Protein AF-A0A973GZI9-F1 (afdb_monomer_lite)

pLDDT: mean 88.47, std 8.07, range [42.28, 97.81]

Foldseek 3Di:
DDDDPQDPQNVDAWWWFAQFDQPPDDGDTDTHTPPDDDDDDDDPPPCSCCPVVVAQQLVLVQVVLVVDDPVVNVVDDDRDHGPTDDTDPHDRDDDDDDPPDPPALLDDPCVVVVVLVVVLCVCCVPNVVRPHHSQLSDLQHAKDKDKDWDWDDPDDPPTDTDIDMDIDHGNHDPQCSSSVDHDDDDCCCQFDQQFFVVRVRGNDPPDDLVDPVVQCVCQVPQDHRRDRNVPDDPRSVCQQAPDDFDWDAGPNDIDTDGHD

Radius of gyration: 33.61 Å; chains: 1; bounding box: 82×53×95 Å

Structure (mmCIF, N/CA/C/O backbone):
data_AF-A0A973GZI9-F1
#
_entry.id   AF-A0A973GZI9-F1
#
loop_
_atom_site.group_PDB
_atom_site.id
_atom_site.type_symbol
_atom_site.label_atom_id
_atom_site.label_alt_id
_atom_site.label_comp_id
_atom_site.label_asym_id
_atom_site.label_entity_id
_atom_site.label_seq_id
_atom_site.pdbx_PDB_ins_code
_atom_site.Cartn_x
_atom_site.Cartn_y
_atom_site.Cartn_z
_atom_site.occupancy
_atom_site.B_iso_or_equiv
_atom_site.auth_seq_id
_atom_site.auth_comp_id
_atom_site.auth_asym_id
_atom_site.auth_atom_id
_atom_site.pdbx_PDB_model_num
ATOM 1 N N . MET A 1 1 ? 27.490 -24.017 -46.289 1.00 42.28 1 MET A N 1
ATOM 2 C CA . MET A 1 1 ? 26.414 -23.026 -46.085 1.00 42.28 1 MET A CA 1
ATOM 3 C C . MET A 1 1 ? 25.405 -23.630 -45.125 1.00 42.28 1 MET A C 1
ATOM 5 O O . MET A 1 1 ? 24.540 -24.386 -45.540 1.00 42.28 1 MET A O 1
ATOM 9 N N . THR A 1 2 ? 25.600 -23.417 -43.828 1.00 43.44 2 THR A N 1
ATOM 10 C CA . THR A 1 2 ? 24.715 -23.919 -42.774 1.00 43.44 2 THR A CA 1
ATOM 11 C C . THR A 1 2 ? 23.456 -23.059 -42.741 1.00 43.44 2 THR A C 1
ATOM 13 O O . THR A 1 2 ? 23.508 -21.886 -42.385 1.00 43.44 2 THR A O 1
ATOM 16 N N . SER A 1 3 ? 22.330 -23.638 -43.158 1.00 51.31 3 SER A N 1
ATOM 17 C CA . SER A 1 3 ? 21.006 -23.075 -42.906 1.00 51.31 3 SER A CA 1
ATOM 18 C C . SER A 1 3 ? 20.795 -23.076 -41.392 1.00 51.31 3 SER A C 1
ATOM 20 O O . SER A 1 3 ? 20.679 -24.135 -40.774 1.00 51.31 3 SER A O 1
ATOM 22 N N . PHE A 1 4 ? 20.848 -21.898 -40.771 1.00 62.22 4 PHE A N 1
ATOM 23 C CA . PHE A 1 4 ? 20.406 -21.747 -39.394 1.00 62.22 4 PHE A CA 1
ATOM 24 C C . PHE A 1 4 ? 18.899 -21.987 -39.383 1.00 62.22 4 PHE A C 1
ATOM 26 O O . PHE A 1 4 ? 18.157 -21.268 -40.049 1.00 62.22 4 PHE A O 1
ATOM 33 N N . ASN A 1 5 ? 18.464 -23.013 -38.651 1.00 69.12 5 ASN A N 1
ATOM 34 C CA . ASN A 1 5 ? 17.054 -23.260 -38.377 1.00 69.12 5 ASN A CA 1
ATOM 35 C C . ASN A 1 5 ? 16.455 -21.972 -37.796 1.00 69.12 5 ASN A C 1
ATOM 37 O O . ASN A 1 5 ? 16.795 -21.579 -36.678 1.00 69.12 5 ASN A O 1
ATOM 41 N N . GLN A 1 6 ? 15.619 -21.292 -38.580 1.00 79.94 6 GLN A N 1
ATOM 42 C CA . GLN A 1 6 ? 14.936 -20.081 -38.148 1.00 79.94 6 GLN A CA 1
ATOM 43 C C . GLN A 1 6 ? 14.067 -20.449 -36.945 1.00 79.94 6 GLN A C 1
ATOM 45 O O . GLN A 1 6 ? 13.252 -21.372 -37.009 1.00 79.94 6 GLN A O 1
ATOM 50 N N . HIS A 1 7 ? 14.285 -19.791 -35.809 1.00 85.12 7 HIS A N 1
ATOM 51 C CA . HIS A 1 7 ? 13.511 -20.100 -34.615 1.00 85.12 7 HIS A CA 1
ATOM 52 C C . HIS A 1 7 ? 12.067 -19.638 -34.842 1.00 85.12 7 HIS A C 1
ATOM 54 O O . HIS A 1 7 ? 11.876 -18.574 -35.432 1.00 85.12 7 HIS A O 1
ATOM 60 N N . PRO A 1 8 ? 11.045 -20.338 -34.316 1.00 85.81 8 PRO A N 1
ATOM 61 C CA . PRO A 1 8 ? 9.648 -19.939 -34.502 1.00 85.81 8 PRO A CA 1
ATOM 62 C C . PRO A 1 8 ? 9.374 -18.471 -34.141 1.00 85.81 8 PRO A C 1
ATOM 64 O O . PRO A 1 8 ? 8.599 -17.797 -34.811 1.00 85.81 8 PRO A O 1
ATOM 67 N N . ALA A 1 9 ? 10.068 -17.948 -33.125 1.00 84.00 9 ALA A N 1
ATOM 68 C CA . ALA A 1 9 ? 9.957 -16.546 -32.721 1.00 84.00 9 ALA A CA 1
ATOM 69 C C . ALA A 1 9 ? 10.347 -15.532 -33.817 1.00 84.00 9 ALA A C 1
ATOM 71 O O . ALA A 1 9 ? 9.780 -14.446 -33.859 1.00 84.00 9 ALA A O 1
ATOM 72 N N . ASP A 1 10 ? 11.261 -15.893 -34.723 1.00 85.69 10 ASP A N 1
ATOM 73 C CA . ASP A 1 10 ? 11.755 -15.012 -35.792 1.00 85.69 10 ASP A CA 1
ATOM 74 C C . ASP A 1 10 ? 10.745 -14.874 -36.950 1.00 85.69 10 ASP A C 1
ATOM 76 O O . ASP A 1 10 ? 11.002 -14.148 -37.907 1.00 85.69 10 ASP A O 1
ATOM 80 N N . SER A 1 11 ? 9.604 -15.573 -36.872 1.00 88.31 11 SER A N 1
ATOM 81 C CA . SER A 1 11 ? 8.445 -15.364 -37.751 1.00 88.31 11 SER A CA 1
ATOM 82 C C . SER A 1 11 ? 7.526 -14.229 -37.284 1.00 88.31 11 SER A C 1
ATOM 84 O O . SER A 1 11 ? 6.584 -13.876 -37.990 1.00 88.31 11 SER A O 1
ATOM 86 N N . HIS A 1 12 ? 7.766 -13.666 -36.094 1.00 88.81 12 HIS A N 1
ATOM 87 C CA . HIS A 1 12 ? 6.971 -12.569 -35.545 1.00 88.81 12 HIS A CA 1
ATOM 88 C C . HIS A 1 12 ? 7.600 -11.203 -35.791 1.00 88.81 12 HIS A C 1
ATOM 90 O O . HIS A 1 12 ? 8.808 -11.073 -35.987 1.00 88.81 12 HIS A O 1
ATOM 96 N N . ASP A 1 13 ? 6.755 -10.175 -35.706 1.00 92.25 13 ASP A N 1
ATOM 97 C CA . ASP A 1 13 ? 7.181 -8.787 -35.817 1.00 92.25 13 ASP A CA 1
ATOM 98 C C . ASP A 1 13 ? 8.227 -8.421 -34.759 1.00 92.25 13 ASP A C 1
ATOM 100 O O . ASP A 1 13 ? 8.308 -9.005 -33.675 1.00 92.25 13 ASP A O 1
ATOM 104 N N . LEU A 1 14 ? 9.004 -7.391 -35.066 1.00 94.94 14 LEU A N 1
ATOM 105 C CA . LEU A 1 14 ? 10.025 -6.838 -34.185 1.00 94.94 14 LEU A CA 1
ATOM 106 C C . LEU A 1 14 ? 9.481 -5.584 -33.498 1.00 94.94 14 LEU A C 1
ATOM 108 O O . LEU A 1 14 ? 8.649 -4.880 -34.065 1.00 94.94 14 LEU A O 1
ATOM 112 N N . ILE A 1 15 ? 9.995 -5.271 -32.312 1.00 96.19 15 ILE A N 1
ATOM 113 C CA . ILE A 1 15 ? 9.916 -3.911 -31.770 1.00 96.19 15 ILE A CA 1
ATOM 114 C C . ILE A 1 15 ? 11.093 -3.141 -32.367 1.00 96.19 15 ILE A C 1
ATOM 116 O O . ILE A 1 15 ? 12.246 -3.534 -32.178 1.00 96.19 15 ILE A O 1
ATOM 120 N N . ARG A 1 16 ? 10.817 -2.081 -33.125 1.00 97.19 16 ARG A N 1
ATOM 121 C CA . ARG A 1 16 ? 11.838 -1.282 -33.812 1.00 97.19 16 ARG A CA 1
ATOM 122 C C . ARG A 1 16 ? 11.948 0.077 -33.147 1.00 97.19 16 ARG A C 1
ATOM 124 O O . ARG A 1 16 ? 10.993 0.841 -33.171 1.00 97.19 16 ARG A O 1
ATOM 131 N N . VAL A 1 17 ? 13.122 0.365 -32.600 1.00 97.44 17 VAL A N 1
ATOM 132 C CA . VAL A 1 17 ? 13.510 1.673 -32.072 1.00 97.44 17 VAL A CA 1
ATOM 133 C C . VAL A 1 17 ? 14.451 2.314 -33.087 1.00 97.44 17 VAL A C 1
ATOM 135 O O . VAL A 1 17 ? 15.443 1.686 -33.462 1.00 97.44 17 VAL A O 1
ATOM 138 N N . GLN A 1 18 ? 14.170 3.534 -33.534 1.00 97.69 18 GLN A N 1
ATOM 139 C CA . GLN A 1 18 ? 15.066 4.303 -34.401 1.00 97.69 18 GLN A CA 1
ATOM 140 C C . GLN A 1 18 ? 15.320 5.684 -33.806 1.00 97.69 18 GLN A C 1
ATOM 142 O O . GLN A 1 18 ? 14.378 6.381 -33.433 1.00 97.69 18 GLN A O 1
ATOM 147 N N . GLY A 1 19 ? 16.596 6.051 -33.714 1.00 97.25 19 GLY A N 1
ATOM 148 C CA . GLY A 1 19 ? 17.034 7.372 -33.270 1.00 97.25 19 GLY A CA 1
ATOM 149 C C . GLY A 1 19 ? 16.631 7.725 -31.837 1.00 97.25 19 GLY A C 1
ATOM 150 O O . GLY A 1 19 ? 16.188 8.836 -31.568 1.00 97.25 19 GLY A O 1
ATOM 151 N N . ALA A 1 20 ? 16.733 6.785 -30.893 1.00 97.12 20 ALA A N 1
ATOM 152 C CA . ALA A 1 20 ? 16.446 7.074 -29.489 1.00 97.12 20 ALA A CA 1
ATOM 153 C C . ALA A 1 20 ? 17.528 7.978 -28.877 1.00 97.12 20 ALA A C 1
ATOM 155 O O . ALA A 1 20 ? 18.725 7.672 -28.943 1.00 97.12 20 ALA A O 1
ATOM 156 N N . ARG A 1 21 ? 17.091 9.079 -28.259 1.00 97.31 21 ARG A N 1
ATOM 157 C CA . ARG A 1 21 ? 17.927 10.133 -27.655 1.00 97.31 21 ARG A CA 1
ATOM 158 C C . ARG A 1 21 ? 17.529 10.475 -26.217 1.00 97.31 21 ARG A C 1
ATOM 160 O O . ARG A 1 21 ? 18.097 11.375 -25.614 1.00 97.31 21 ARG A O 1
ATOM 167 N N . GLU A 1 22 ? 16.615 9.700 -25.639 1.00 95.31 22 GLU A N 1
ATOM 168 C CA . GLU A 1 22 ? 16.177 9.844 -24.253 1.00 95.31 22 GLU A CA 1
ATOM 169 C C . GLU A 1 22 ? 17.360 9.834 -23.259 1.00 95.31 22 GLU A C 1
ATOM 171 O O . GLU A 1 22 ? 18.170 8.898 -23.220 1.00 95.31 22 GLU A O 1
ATOM 176 N N . ASN A 1 23 ? 17.444 10.863 -22.412 1.00 93.75 23 ASN A N 1
ATOM 177 C CA . ASN A 1 23 ? 18.541 11.104 -21.468 1.00 93.75 23 ASN A CA 1
ATOM 178 C C . ASN A 1 23 ? 19.932 11.160 -22.130 1.00 93.75 23 ASN A C 1
ATOM 180 O O . ASN A 1 23 ? 20.323 12.166 -22.710 1.00 93.75 23 ASN A O 1
ATOM 184 N N . ASN A 1 24 ? 20.729 10.100 -21.980 1.00 93.81 24 ASN A N 1
ATOM 185 C CA . ASN A 1 24 ? 22.108 10.028 -22.459 1.00 93.81 24 ASN A CA 1
ATOM 186 C C . ASN A 1 24 ? 22.281 9.098 -23.670 1.00 93.81 24 ASN A C 1
ATOM 188 O O . ASN A 1 24 ? 23.416 8.756 -24.021 1.00 93.81 24 ASN A O 1
ATOM 192 N N . LEU A 1 25 ? 21.175 8.657 -24.281 1.00 96.69 25 LEU A N 1
ATOM 193 C CA . LEU A 1 25 ? 21.212 7.888 -25.519 1.00 96.69 25 LEU A CA 1
ATOM 194 C C . LEU A 1 25 ? 21.731 8.761 -26.667 1.00 96.69 25 LEU A C 1
ATOM 196 O O . LEU A 1 25 ? 21.388 9.932 -26.795 1.00 96.69 25 LEU A O 1
ATOM 200 N N . LYS A 1 26 ? 22.582 8.178 -27.512 1.00 95.94 26 LYS A N 1
ATOM 201 C CA . LYS A 1 26 ? 23.227 8.864 -28.637 1.00 95.94 26 LYS A CA 1
ATOM 202 C C . LYS A 1 26 ? 22.717 8.296 -29.954 1.00 95.94 26 LYS A C 1
ATOM 204 O O . LYS A 1 26 ? 23.418 7.508 -30.581 1.00 95.94 26 LYS A O 1
ATOM 209 N N . ASP A 1 27 ? 21.495 8.672 -30.317 1.00 96.69 27 ASP A N 1
ATOM 210 C CA . ASP A 1 27 ? 20.845 8.289 -31.578 1.00 96.69 27 ASP A CA 1
ATOM 211 C C . ASP A 1 27 ? 20.771 6.763 -31.790 1.00 96.69 27 ASP A C 1
ATOM 213 O O . ASP A 1 27 ? 21.168 6.196 -32.808 1.00 96.69 27 ASP A O 1
ATOM 217 N N . VAL A 1 28 ? 20.310 6.057 -30.755 1.00 97.38 28 VAL A N 1
ATOM 218 C CA . VAL A 1 28 ? 20.354 4.593 -30.706 1.00 97.38 28 VAL A CA 1
ATOM 219 C C . VAL A 1 28 ? 19.211 3.992 -31.519 1.00 97.38 28 VAL A C 1
ATOM 221 O O . VAL A 1 28 ? 18.040 4.257 -31.257 1.00 97.38 28 VAL A O 1
ATOM 224 N N . SER A 1 29 ? 19.555 3.110 -32.458 1.00 97.81 29 SER A N 1
ATOM 225 C CA . SER A 1 29 ? 18.591 2.329 -33.238 1.00 97.81 29 SER A CA 1
ATOM 226 C C . SER A 1 29 ? 18.780 0.834 -32.987 1.00 97.81 29 SER A C 1
ATOM 228 O O . SER A 1 29 ? 19.890 0.315 -33.102 1.00 97.81 29 SER A O 1
ATOM 230 N N . VAL A 1 30 ? 17.705 0.128 -32.636 1.00 96.69 30 VAL A N 1
ATOM 231 C CA . VAL A 1 30 ? 17.735 -1.307 -32.323 1.00 96.69 30 VAL A CA 1
ATOM 232 C C . VAL A 1 30 ? 16.434 -1.992 -32.736 1.00 96.69 30 VAL A C 1
ATOM 234 O O . VAL A 1 30 ? 15.354 -1.410 -32.657 1.00 96.69 30 VAL A O 1
ATOM 237 N N . ALA A 1 31 ? 16.530 -3.252 -33.158 1.00 95.69 31 ALA A N 1
ATOM 238 C CA . ALA A 1 31 ? 15.379 -4.115 -33.391 1.00 95.69 31 ALA A CA 1
ATOM 239 C C . ALA A 1 31 ? 15.370 -5.260 -32.371 1.00 95.69 31 ALA A C 1
ATOM 241 O O . ALA A 1 31 ? 16.362 -5.972 -32.220 1.00 95.69 31 ALA A O 1
ATOM 242 N N . ILE A 1 32 ? 14.250 -5.430 -31.671 1.00 94.94 32 ILE A N 1
ATOM 243 C CA . ILE A 1 32 ? 14.079 -6.405 -30.594 1.00 94.94 32 ILE A CA 1
ATOM 244 C C . ILE A 1 32 ? 13.085 -7.477 -31.064 1.00 94.94 32 ILE A C 1
ATOM 246 O O . ILE A 1 32 ? 11.948 -7.137 -31.405 1.00 94.94 32 ILE A O 1
ATOM 250 N N . PRO A 1 33 ? 13.471 -8.763 -31.097 1.00 93.50 33 PRO A N 1
ATOM 251 C CA . PRO A 1 33 ? 12.572 -9.834 -31.504 1.00 93.50 33 PRO A CA 1
ATOM 252 C C . PRO A 1 33 ? 11.481 -10.074 -30.463 1.00 93.50 33 PRO A C 1
ATOM 254 O O . PRO A 1 33 ? 11.761 -10.279 -29.281 1.00 93.50 33 PRO A O 1
ATOM 257 N N . LYS A 1 34 ? 10.221 -10.110 -30.905 1.00 93.25 34 LYS A N 1
ATOM 258 C CA . LYS A 1 34 ? 9.119 -10.548 -30.045 1.00 93.25 34 LYS A CA 1
ATOM 259 C C . LYS A 1 34 ? 9.238 -12.040 -29.748 1.00 93.25 34 LYS A C 1
ATOM 261 O O . LYS A 1 34 ? 9.814 -12.810 -30.512 1.00 93.25 34 LYS A O 1
ATOM 266 N N . ARG A 1 35 ? 8.641 -12.461 -28.628 1.00 92.19 35 ARG A N 1
ATOM 267 C CA . ARG A 1 35 ? 8.593 -13.872 -28.190 1.00 92.19 35 ARG A CA 1
ATOM 268 C C . ARG A 1 35 ? 9.980 -14.507 -28.020 1.00 92.19 35 ARG A C 1
ATOM 270 O O . ARG A 1 35 ? 10.138 -15.719 -28.151 1.00 92.19 35 ARG A O 1
ATOM 277 N N . ARG A 1 36 ? 10.980 -13.684 -27.699 1.00 91.44 36 ARG A N 1
ATOM 278 C CA . ARG A 1 36 ? 12.302 -14.113 -27.248 1.00 91.44 36 ARG A CA 1
ATOM 279 C C . ARG A 1 36 ? 12.651 -13.445 -25.930 1.00 91.44 36 ARG A C 1
ATOM 281 O O . ARG A 1 36 ? 12.196 -12.344 -25.636 1.00 91.44 36 ARG A O 1
ATOM 288 N N . LEU A 1 37 ? 13.499 -14.118 -25.160 1.00 93.75 37 LEU A N 1
ATOM 289 C CA . LEU A 1 37 ? 14.159 -13.501 -24.022 1.00 93.75 37 LEU A CA 1
ATOM 290 C C . LEU A 1 37 ? 15.284 -12.602 -24.547 1.00 93.75 37 LEU A C 1
ATOM 292 O O . LEU A 1 37 ? 16.317 -13.096 -24.999 1.00 93.75 37 LEU A O 1
ATOM 296 N N . THR A 1 38 ? 15.075 -11.288 -24.504 1.00 94.00 38 THR A N 1
ATOM 297 C CA . THR A 1 38 ? 16.103 -10.295 -24.833 1.00 94.00 38 THR A CA 1
ATOM 298 C C . THR A 1 38 ? 16.703 -9.742 -23.550 1.00 94.00 38 THR A C 1
ATOM 300 O O . THR A 1 38 ? 15.986 -9.247 -22.685 1.00 94.00 38 THR A O 1
ATOM 303 N N . VAL A 1 39 ? 18.029 -9.809 -23.434 1.00 96.19 39 VAL A N 1
ATOM 304 C CA . VAL A 1 39 ? 18.765 -9.297 -22.275 1.00 96.19 39 VAL A CA 1
ATOM 305 C C . VAL A 1 39 ? 19.569 -8.073 -22.701 1.00 96.19 39 VAL A C 1
ATOM 307 O O . VAL A 1 39 ? 20.407 -8.160 -23.595 1.00 96.19 39 VAL A O 1
ATOM 310 N N . PHE A 1 40 ? 19.335 -6.938 -22.043 1.00 94.81 40 PHE A N 1
ATOM 311 C CA . PHE A 1 40 ? 20.122 -5.720 -22.229 1.00 94.81 40 PHE A CA 1
ATOM 312 C C . PHE A 1 40 ? 21.256 -5.688 -21.205 1.00 94.81 40 PHE A C 1
ATOM 314 O O . PHE A 1 40 ? 21.017 -5.570 -20.004 1.00 94.81 40 PHE A O 1
ATOM 321 N N . THR A 1 41 ? 22.498 -5.782 -21.672 1.00 95.88 41 THR A N 1
ATOM 322 C CA . THR A 1 41 ? 23.699 -5.782 -20.823 1.00 95.88 41 THR A CA 1
ATOM 323 C C . THR A 1 41 ? 24.577 -4.564 -21.108 1.00 95.88 41 THR A C 1
ATOM 325 O O . THR A 1 41 ? 24.396 -3.862 -22.101 1.00 95.88 41 THR A O 1
ATOM 328 N N . GLY A 1 42 ? 25.479 -4.239 -20.179 1.00 93.81 42 GLY A N 1
ATOM 329 C CA . GLY A 1 42 ? 26.364 -3.073 -20.278 1.00 93.81 42 GLY A CA 1
ATOM 330 C C . GLY A 1 42 ? 26.662 -2.435 -18.922 1.00 93.81 42 GLY A C 1
ATOM 331 O O . GLY A 1 42 ? 25.942 -2.663 -17.948 1.00 93.81 42 GLY A O 1
ATOM 332 N N . VAL A 1 43 ? 27.703 -1.603 -18.861 1.00 95.81 43 VAL A N 1
ATOM 333 C CA . VAL A 1 43 ? 28.161 -0.924 -17.631 1.00 95.81 43 VAL A CA 1
ATOM 334 C C . VAL A 1 43 ? 27.118 0.042 -17.053 1.00 95.81 43 VAL A C 1
ATOM 336 O O . VAL A 1 43 ? 26.187 0.460 -17.746 1.00 95.81 43 VAL A O 1
ATOM 339 N N . SER A 1 44 ? 27.235 0.395 -15.770 1.00 94.44 44 SER A N 1
ATOM 340 C CA . SER A 1 44 ? 26.363 1.414 -15.164 1.00 94.44 44 SER A CA 1
ATOM 341 C C . SER A 1 44 ? 26.453 2.735 -15.940 1.00 94.44 44 SER A C 1
ATOM 343 O O . SER A 1 44 ? 27.521 3.099 -16.424 1.00 94.44 44 SER A O 1
ATOM 345 N N . GLY A 1 45 ? 25.320 3.418 -16.123 1.00 93.31 45 GLY A N 1
ATOM 346 C CA . GLY A 1 45 ? 25.251 4.659 -16.901 1.00 93.31 45 GLY A CA 1
ATOM 347 C C . GLY A 1 45 ? 25.294 4.494 -18.426 1.00 93.31 45 GLY A C 1
ATOM 348 O O . GLY A 1 45 ? 25.180 5.484 -19.135 1.00 93.31 45 GLY A O 1
ATOM 349 N N . SER A 1 46 ? 25.375 3.276 -18.976 1.00 94.38 46 SER A N 1
ATOM 350 C CA . SER A 1 46 ? 25.442 3.064 -20.435 1.00 94.38 46 SER A CA 1
ATOM 351 C C . SER A 1 46 ? 24.145 3.363 -21.212 1.00 94.38 46 SER A C 1
ATOM 353 O O . SER A 1 46 ? 24.101 3.129 -22.413 1.00 94.38 46 SER A O 1
ATOM 355 N N . GLY A 1 47 ? 23.071 3.797 -20.542 1.00 95.06 47 GLY A N 1
ATOM 356 C CA . GLY A 1 47 ? 21.783 4.113 -21.175 1.00 95.06 47 GLY A CA 1
ATOM 357 C C . GLY A 1 47 ? 20.789 2.948 -21.296 1.00 95.06 47 GLY A C 1
ATOM 358 O O . GLY A 1 47 ? 19.730 3.117 -21.886 1.00 95.06 47 GLY A O 1
ATOM 359 N N . LYS A 1 48 ? 21.064 1.768 -20.712 1.00 96.25 48 LYS A N 1
ATOM 360 C CA . LYS A 1 48 ? 20.130 0.613 -20.747 1.00 96.25 48 LYS A CA 1
ATOM 361 C C . LYS A 1 48 ? 18.743 0.965 -20.212 1.00 96.25 48 LYS A C 1
ATOM 363 O O . LYS A 1 48 ? 17.746 0.689 -20.868 1.00 96.25 48 LYS A O 1
ATOM 368 N N . SER A 1 49 ? 18.695 1.576 -19.028 1.00 94.31 49 SER A N 1
ATOM 369 C CA . SER A 1 49 ? 17.438 1.974 -18.392 1.00 94.31 49 SER A CA 1
ATOM 370 C C . SER A 1 49 ? 16.736 3.077 -19.183 1.00 94.31 49 SER A C 1
ATOM 372 O O . SER A 1 49 ? 15.520 3.022 -19.333 1.00 94.31 49 SER A O 1
ATOM 374 N N . SER A 1 50 ? 17.496 4.016 -19.756 1.00 95.56 50 SER A N 1
ATOM 375 C CA . SER A 1 50 ? 16.975 5.065 -20.641 1.00 95.56 50 SER A CA 1
ATOM 376 C C . SER A 1 50 ? 16.283 4.467 -21.870 1.00 95.56 50 SER A C 1
ATOM 378 O O . SER A 1 50 ? 15.192 4.892 -22.230 1.00 95.56 50 SER A O 1
ATOM 380 N N . LEU A 1 51 ? 16.869 3.428 -22.475 1.00 96.06 51 LEU A N 1
ATOM 381 C CA . LEU A 1 51 ? 16.287 2.740 -23.628 1.00 96.06 51 LEU A CA 1
ATOM 382 C C . LEU A 1 51 ? 15.069 1.883 -23.247 1.00 96.06 51 LEU A C 1
ATOM 384 O O . LEU A 1 51 ? 14.018 1.987 -23.871 1.00 96.06 51 LEU A O 1
ATOM 388 N N . VAL A 1 52 ? 15.192 1.029 -22.227 1.00 94.62 52 VAL A N 1
ATOM 389 C CA . VAL A 1 52 ? 14.138 0.061 -21.877 1.00 94.62 52 VAL A CA 1
ATOM 390 C C . VAL A 1 52 ? 12.964 0.733 -21.168 1.00 94.62 52 VAL A C 1
ATOM 392 O O . VAL A 1 52 ? 11.827 0.590 -21.608 1.00 94.62 52 VAL A O 1
ATOM 395 N N . PHE A 1 53 ? 13.224 1.473 -20.090 1.00 92.88 53 PHE A N 1
ATOM 396 C CA . PHE A 1 53 ? 12.172 2.082 -19.274 1.00 92.88 53 PHE A CA 1
ATOM 397 C C . PHE A 1 53 ? 11.807 3.476 -19.781 1.00 92.88 53 PHE A C 1
ATOM 399 O O . PHE A 1 53 ? 10.632 3.754 -19.997 1.00 92.88 53 PHE A O 1
ATOM 406 N N . GLY A 1 54 ? 12.815 4.319 -20.026 1.00 92.19 54 GLY A N 1
ATOM 407 C CA . GLY A 1 54 ? 12.615 5.712 -20.436 1.00 92.19 54 GLY A CA 1
ATOM 408 C C . GLY A 1 54 ? 12.070 5.882 -21.854 1.00 92.19 54 GLY A C 1
ATOM 409 O O . GLY A 1 54 ? 11.387 6.860 -22.111 1.00 92.19 54 GLY A O 1
ATOM 410 N N . THR A 1 55 ? 12.329 4.933 -22.762 1.00 95.06 55 THR A N 1
ATOM 411 C CA . THR A 1 55 ? 11.885 5.017 -24.166 1.00 95.06 55 THR A CA 1
ATOM 412 C C . THR A 1 55 ? 10.798 3.989 -24.474 1.00 95.06 55 THR A C 1
ATOM 414 O O . THR A 1 55 ? 9.652 4.351 -24.722 1.00 95.06 55 THR A O 1
ATOM 417 N N . ILE A 1 56 ? 11.129 2.692 -24.443 1.00 94.88 56 ILE A N 1
ATOM 418 C CA . ILE A 1 56 ? 10.219 1.629 -24.905 1.00 94.88 56 ILE A CA 1
ATOM 419 C C . ILE A 1 56 ? 8.992 1.510 -23.995 1.00 94.88 56 ILE A C 1
ATOM 421 O O . ILE A 1 56 ? 7.856 1.534 -24.473 1.00 94.88 56 ILE A O 1
ATOM 425 N N . ALA A 1 57 ? 9.209 1.367 -22.685 1.00 92.31 57 ALA A N 1
ATOM 426 C CA . ALA A 1 57 ? 8.117 1.170 -21.740 1.00 92.31 57 ALA A CA 1
ATOM 427 C C . ALA A 1 57 ? 7.294 2.451 -21.533 1.00 92.31 57 ALA A C 1
ATOM 429 O O . ALA A 1 57 ? 6.067 2.373 -21.495 1.00 92.31 57 ALA A O 1
ATOM 430 N N . ALA A 1 58 ? 7.949 3.617 -21.478 1.00 91.88 58 ALA A N 1
ATOM 431 C CA . ALA A 1 58 ? 7.280 4.914 -21.399 1.00 91.88 58 ALA A CA 1
ATOM 432 C C . ALA A 1 58 ? 6.314 5.137 -22.572 1.00 91.88 58 ALA A C 1
ATOM 434 O O . ALA A 1 58 ? 5.147 5.456 -22.342 1.00 91.88 58 ALA A O 1
ATOM 435 N N . GLU A 1 59 ? 6.751 4.893 -23.814 1.00 93.12 59 GLU A N 1
ATOM 436 C CA . GLU A 1 59 ? 5.865 5.041 -24.974 1.00 93.12 59 GLU A CA 1
ATOM 437 C C . GLU A 1 59 ? 4.736 4.007 -24.960 1.00 93.12 59 GLU A C 1
ATOM 439 O O . GLU A 1 59 ? 3.580 4.350 -25.207 1.00 93.12 59 GLU A O 1
ATOM 444 N N . SER A 1 60 ? 5.030 2.748 -24.611 1.00 92.38 60 SER A N 1
ATOM 445 C CA . SER A 1 60 ? 3.978 1.736 -24.492 1.00 92.38 60 SER A CA 1
ATOM 446 C C . SER A 1 60 ? 2.921 2.130 -23.462 1.00 92.38 60 SER A C 1
ATOM 448 O O . SER A 1 60 ? 1.735 1.931 -23.717 1.00 92.38 60 SER A O 1
ATOM 450 N N . GLN A 1 61 ? 3.323 2.655 -22.305 1.00 89.00 61 GLN A N 1
ATOM 451 C CA . GLN A 1 61 ? 2.398 3.061 -21.255 1.00 89.00 61 GLN A CA 1
ATOM 452 C C . GLN A 1 61 ? 1.600 4.303 -21.667 1.00 89.00 61 GLN A C 1
ATOM 454 O O . GLN A 1 61 ? 0.398 4.358 -21.417 1.00 89.00 61 GLN A O 1
ATOM 459 N N . ARG A 1 62 ? 2.225 5.261 -22.366 1.00 89.44 62 ARG A N 1
ATOM 460 C CA . ARG A 1 62 ? 1.550 6.437 -22.937 1.00 89.44 62 ARG A CA 1
ATOM 461 C C . ARG A 1 62 ? 0.430 6.032 -23.900 1.00 89.44 62 ARG A C 1
ATOM 463 O O . ARG A 1 62 ? -0.697 6.492 -23.737 1.00 89.44 62 ARG A O 1
ATOM 470 N N . LEU A 1 63 ? 0.714 5.122 -24.835 1.00 88.38 63 LEU A N 1
ATOM 471 C CA . LEU A 1 63 ? -0.271 4.620 -25.801 1.00 88.38 63 LEU A CA 1
ATOM 472 C C . LEU A 1 63 ? -1.440 3.895 -25.122 1.00 88.38 63 LEU A C 1
ATOM 474 O O . LEU A 1 63 ? -2.584 4.051 -25.536 1.00 88.38 63 LEU A O 1
ATOM 478 N N . ILE A 1 64 ? -1.184 3.124 -24.060 1.00 86.88 64 ILE A N 1
ATOM 479 C CA . ILE A 1 64 ? -2.260 2.485 -23.287 1.00 86.88 64 ILE A CA 1
ATOM 480 C C . ILE A 1 64 ? -3.082 3.538 -22.544 1.00 86.88 64 ILE A C 1
ATOM 482 O O . ILE A 1 64 ? -4.310 3.458 -22.538 1.00 86.88 64 ILE A O 1
ATOM 486 N N . ASN A 1 65 ? -2.429 4.528 -21.931 1.00 85.69 65 ASN A N 1
ATOM 487 C CA . ASN A 1 65 ? -3.108 5.579 -21.175 1.00 85.69 65 ASN A CA 1
ATOM 488 C C . ASN A 1 65 ? -4.119 6.343 -22.054 1.00 85.69 65 ASN A C 1
ATOM 490 O O . ASN A 1 65 ? -5.222 6.652 -21.603 1.00 85.69 65 ASN A O 1
ATOM 494 N N . GLU A 1 66 ? -3.795 6.548 -23.334 1.00 84.25 66 GLU A N 1
ATOM 495 C CA . GLU A 1 66 ? -4.683 7.169 -24.327 1.00 84.25 66 GLU A CA 1
ATOM 496 C C . GLU A 1 66 ? -5.949 6.351 -24.636 1.00 84.25 66 GLU A C 1
ATOM 498 O O . GLU A 1 66 ? -6.936 6.916 -25.105 1.00 84.25 66 GLU A O 1
ATOM 503 N N . THR A 1 67 ? -5.969 5.048 -24.335 1.00 86.81 67 THR A N 1
ATOM 504 C CA . THR A 1 67 ? -7.155 4.194 -24.542 1.00 86.81 67 THR A CA 1
ATOM 505 C C . THR A 1 67 ? -8.187 4.283 -23.413 1.00 86.81 67 THR A C 1
ATOM 507 O O . THR A 1 67 ? -9.326 3.847 -23.590 1.00 86.81 67 THR A O 1
ATOM 510 N N . TYR A 1 68 ? -7.825 4.851 -22.256 1.00 86.69 68 TYR A N 1
ATOM 511 C CA . TYR A 1 68 ? -8.761 5.050 -21.146 1.00 86.69 68 TYR A CA 1
ATOM 512 C C . T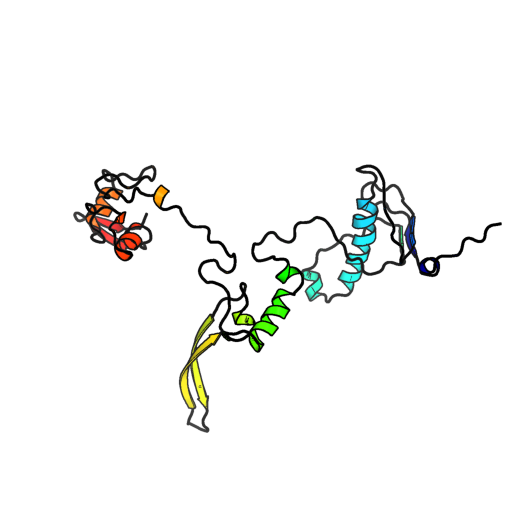YR A 1 68 ? -9.671 6.262 -21.363 1.00 86.69 68 TYR A C 1
ATOM 514 O O . TYR A 1 68 ? -9.389 7.154 -22.158 1.00 86.69 68 TYR A O 1
ATOM 522 N N . SER A 1 69 ? -10.778 6.322 -20.619 1.00 89.06 69 SER A N 1
ATOM 523 C CA . SER A 1 69 ? -11.666 7.485 -20.651 1.00 89.06 69 SER A CA 1
ATOM 524 C C . SER A 1 69 ? -10.973 8.736 -20.101 1.00 89.06 69 SER A C 1
ATOM 526 O O . SER A 1 69 ? -10.146 8.649 -19.193 1.00 89.06 69 SER A O 1
ATOM 528 N N . ALA A 1 70 ? -11.377 9.917 -20.583 1.00 85.69 70 ALA A N 1
ATOM 529 C CA . ALA A 1 70 ? -10.848 11.200 -20.109 1.00 85.69 70 ALA A CA 1
ATOM 530 C C . ALA A 1 70 ? -10.964 11.372 -18.580 1.00 85.69 70 ALA A C 1
ATOM 532 O O . ALA A 1 70 ? -10.103 11.981 -17.952 1.00 85.69 70 ALA A O 1
ATOM 533 N N . PHE A 1 71 ? -12.002 10.785 -17.967 1.00 90.00 71 PHE A N 1
ATOM 534 C CA . PHE A 1 71 ? -12.161 10.764 -16.512 1.00 90.00 71 PHE A CA 1
ATOM 535 C C . PHE A 1 71 ? -11.015 10.018 -15.819 1.00 90.00 71 PHE A C 1
ATOM 537 O O . PHE A 1 71 ? -10.443 10.528 -14.863 1.00 90.00 71 PHE A O 1
ATOM 544 N N . VAL A 1 72 ? -10.663 8.826 -16.305 1.00 83.00 72 VAL A N 1
ATOM 545 C CA . VAL A 1 72 ? -9.594 8.004 -15.721 1.00 83.00 72 VAL A CA 1
ATOM 546 C C . VAL A 1 72 ? -8.220 8.611 -16.005 1.00 83.00 72 VAL A C 1
ATOM 548 O O . VAL A 1 72 ? -7.367 8.621 -15.121 1.00 83.00 72 VAL A O 1
ATOM 551 N N . GLN A 1 73 ? -8.024 9.178 -17.200 1.00 83.38 73 GLN A N 1
ATOM 552 C CA . GLN A 1 73 ? -6.776 9.846 -17.579 1.00 83.38 73 GLN A CA 1
ATOM 553 C C . GLN A 1 73 ? -6.402 10.986 -16.620 1.00 83.38 73 GLN A C 1
ATOM 555 O O . GLN A 1 73 ? -5.222 11.165 -16.338 1.00 83.38 73 GLN A O 1
ATOM 560 N N . GLY A 1 74 ? -7.383 11.697 -16.048 1.00 82.75 74 GLY A N 1
ATOM 561 C CA . GLY A 1 74 ? -7.141 12.750 -15.052 1.00 82.75 74 GLY A CA 1
ATOM 562 C C . GLY A 1 74 ? -6.480 12.276 -13.748 1.00 82.75 74 GLY A C 1
ATOM 563 O O . GLY A 1 74 ? -5.943 13.098 -13.011 1.00 82.75 74 GLY A O 1
ATOM 564 N N . PHE A 1 75 ? -6.490 10.968 -13.468 1.00 83.50 75 PHE A N 1
ATOM 565 C CA . PHE A 1 75 ? -5.840 10.360 -12.300 1.00 83.50 75 PHE A CA 1
ATOM 566 C C . PHE A 1 75 ? -4.556 9.596 -12.655 1.00 83.50 75 PHE 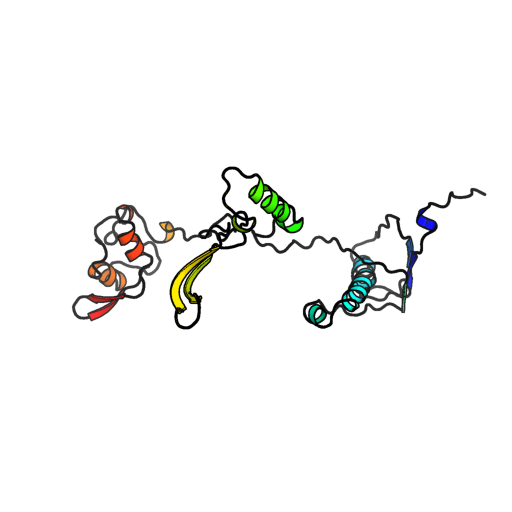A C 1
ATOM 568 O O . PHE A 1 75 ? -3.897 9.060 -11.764 1.00 83.50 75 PHE A O 1
ATOM 575 N N . MET A 1 76 ? -4.212 9.499 -13.942 1.00 82.19 76 MET A N 1
ATOM 576 C CA . MET A 1 76 ? -3.047 8.752 -14.411 1.00 82.19 76 MET A CA 1
ATOM 577 C C . MET A 1 76 ? -1.805 9.645 -14.502 1.00 82.19 76 MET A C 1
ATOM 579 O O . MET A 1 76 ? -1.923 10.843 -14.762 1.00 82.19 76 MET A O 1
ATOM 583 N N . PRO A 1 77 ? -0.595 9.078 -14.348 1.00 76.00 77 PRO A N 1
ATOM 584 C CA . PRO A 1 77 ? 0.633 9.814 -14.608 1.00 76.00 77 PRO A CA 1
ATOM 585 C C . PRO A 1 77 ? 0.671 10.293 -16.062 1.00 76.00 77 PRO A C 1
ATOM 587 O O . PRO A 1 77 ? 0.539 9.498 -16.998 1.00 76.00 77 PRO A O 1
ATOM 590 N N . THR A 1 78 ? 0.895 11.591 -16.259 1.00 74.50 78 THR A N 1
ATOM 591 C CA . THR A 1 78 ? 1.213 12.148 -17.575 1.00 74.50 78 THR A CA 1
ATOM 592 C C . THR A 1 78 ? 2.650 11.787 -17.921 1.00 74.50 78 THR A C 1
ATOM 594 O O . THR A 1 78 ? 3.592 12.420 -17.443 1.00 74.50 78 THR A O 1
ATOM 597 N N . LEU A 1 79 ? 2.821 10.748 -18.733 1.00 79.00 79 LEU A N 1
ATOM 598 C CA . LEU A 1 79 ? 4.126 10.368 -19.258 1.00 79.00 79 LEU A CA 1
ATOM 599 C C . LEU A 1 79 ? 4.477 11.275 -20.437 1.00 79.00 79 LEU A C 1
ATOM 601 O O . LEU A 1 79 ? 3.702 11.393 -21.389 1.00 79.00 79 LEU A O 1
ATOM 605 N N . ALA A 1 80 ? 5.641 11.920 -20.363 1.00 82.50 80 ALA A N 1
ATOM 606 C CA . ALA A 1 80 ? 6.183 12.656 -21.493 1.00 82.50 80 ALA A CA 1
ATOM 607 C C . ALA A 1 80 ? 6.456 11.689 -22.652 1.00 82.50 80 ALA A C 1
ATOM 609 O O . ALA A 1 80 ? 6.834 10.534 -22.441 1.00 82.50 80 ALA A O 1
ATOM 610 N N . ARG A 1 81 ? 6.258 12.167 -23.882 1.00 88.69 81 ARG A N 1
ATOM 611 C CA . ARG A 1 81 ? 6.665 11.409 -25.063 1.00 88.69 81 ARG A CA 1
ATOM 612 C C . ARG A 1 81 ? 8.200 11.342 -25.083 1.00 88.69 81 ARG A C 1
ATOM 614 O O . ARG A 1 81 ? 8.813 12.407 -25.017 1.00 88.69 81 ARG A O 1
ATOM 621 N N . PRO A 1 82 ? 8.807 10.149 -25.175 1.00 92.44 82 PRO A N 1
ATOM 622 C CA . PRO A 1 82 ? 10.259 10.021 -25.189 1.00 92.44 82 PRO A CA 1
ATOM 623 C C . PRO A 1 82 ? 10.863 10.577 -26.480 1.00 92.44 82 PRO A C 1
ATOM 625 O O . PRO A 1 82 ? 10.217 10.568 -27.534 1.00 92.44 82 PRO A O 1
ATOM 628 N N . GLU A 1 83 ? 12.123 11.013 -26.421 1.00 95.69 83 GLU A N 1
ATOM 629 C CA . GLU A 1 83 ? 12.838 11.474 -27.616 1.00 95.69 83 GLU A CA 1
ATOM 630 C C . GLU A 1 83 ? 13.300 10.293 -28.486 1.00 95.69 83 GLU A C 1
ATOM 632 O O . GLU A 1 83 ? 14.334 9.667 -28.234 1.00 95.69 83 GLU A O 1
ATOM 637 N N . VAL A 1 84 ? 12.522 9.982 -29.526 1.00 96.44 84 VAL A N 1
ATOM 638 C CA . VAL A 1 84 ? 12.787 8.904 -30.492 1.00 96.44 84 VAL A CA 1
ATOM 639 C C . VAL A 1 84 ? 12.156 9.236 -31.852 1.00 96.44 84 VAL A C 1
ATOM 641 O O . VAL A 1 84 ? 11.057 9.792 -31.897 1.00 96.44 84 VAL A O 1
ATOM 644 N N . ASP A 1 85 ? 12.826 8.902 -32.960 1.00 95.94 85 ASP A N 1
ATOM 645 C CA . ASP A 1 85 ? 12.327 9.203 -34.315 1.00 95.94 85 ASP A CA 1
ATOM 646 C C . ASP A 1 85 ? 11.184 8.273 -34.727 1.00 95.94 85 ASP A C 1
ATOM 648 O O . ASP A 1 85 ? 10.144 8.719 -35.214 1.00 95.94 85 ASP A O 1
ATOM 652 N N . LEU A 1 86 ? 11.368 6.969 -34.514 1.00 95.12 86 LEU A N 1
ATOM 653 C CA . LEU A 1 86 ? 10.357 5.955 -34.791 1.00 95.12 86 LEU A CA 1
ATOM 654 C C . LEU A 1 86 ? 10.394 4.871 -33.720 1.00 95.12 86 LEU A C 1
ATOM 656 O O . LEU A 1 86 ? 11.451 4.315 -33.409 1.00 95.12 86 LEU A O 1
ATOM 660 N N . LEU A 1 87 ? 9.215 4.536 -33.204 1.00 94.75 87 LEU A N 1
ATOM 661 C CA . LEU A 1 87 ? 9.021 3.403 -32.318 1.00 94.75 87 LEU A CA 1
ATOM 662 C C . LEU A 1 87 ? 7.816 2.596 -32.803 1.00 94.75 87 LEU A C 1
ATOM 664 O O . LEU A 1 87 ? 6.677 3.040 -32.692 1.00 94.75 87 LEU A O 1
ATOM 668 N N . ASP A 1 88 ? 8.087 1.433 -33.393 1.00 94.56 88 ASP A N 1
ATOM 669 C CA . ASP A 1 88 ? 7.085 0.587 -34.049 1.00 94.56 88 ASP A CA 1
ATOM 670 C C . ASP A 1 88 ? 7.079 -0.833 -33.469 1.00 94.56 88 ASP A C 1
ATOM 672 O O . ASP A 1 88 ? 8.055 -1.303 -32.874 1.00 94.56 88 ASP A O 1
ATOM 676 N N . GLY A 1 89 ? 5.953 -1.522 -33.627 1.00 92.56 89 GLY A N 1
ATOM 677 C CA . GLY A 1 89 ? 5.753 -2.882 -33.156 1.00 92.56 89 GLY A CA 1
ATOM 678 C C . GLY A 1 89 ? 5.577 -2.984 -31.643 1.00 92.56 89 GLY A C 1
ATOM 679 O O . GLY A 1 89 ? 5.674 -4.092 -31.116 1.00 92.56 89 GLY A O 1
ATOM 680 N N . LEU A 1 90 ? 5.303 -1.885 -30.933 1.00 92.56 90 LEU A N 1
ATOM 681 C CA . LEU A 1 90 ? 5.018 -1.920 -29.499 1.00 92.56 90 LEU A CA 1
ATOM 682 C C . LEU A 1 90 ? 3.765 -2.748 -29.187 1.00 92.56 90 LEU A C 1
ATOM 684 O O . LEU A 1 90 ? 2.781 -2.762 -29.921 1.00 92.56 90 LEU A O 1
ATOM 688 N N . THR A 1 91 ? 3.814 -3.431 -28.053 1.00 88.00 91 THR A N 1
ATOM 689 C CA . THR A 1 91 ? 2.675 -4.091 -27.408 1.00 88.00 91 THR A CA 1
ATOM 690 C C . THR A 1 91 ? 2.622 -3.618 -25.969 1.00 88.00 91 THR A C 1
ATOM 692 O O . THR A 1 91 ? 3.628 -3.118 -25.474 1.00 88.00 91 THR A O 1
ATOM 695 N N . THR A 1 92 ? 1.502 -3.838 -25.280 1.00 87.69 92 THR A N 1
ATOM 696 C CA . THR A 1 92 ? 1.372 -3.482 -23.866 1.00 87.69 92 THR A CA 1
ATOM 697 C C . THR A 1 92 ? 2.545 -3.995 -23.034 1.00 87.69 92 THR A C 1
ATOM 699 O O . THR A 1 92 ? 2.736 -5.204 -22.892 1.00 87.69 92 THR A O 1
ATOM 702 N N . ALA A 1 93 ? 3.337 -3.065 -22.504 1.00 88.88 93 ALA A N 1
ATOM 703 C CA . ALA A 1 93 ? 4.442 -3.356 -21.614 1.00 88.88 93 ALA A CA 1
ATOM 704 C C . ALA A 1 93 ? 3.927 -3.540 -20.183 1.00 88.88 93 ALA A C 1
ATOM 706 O O . ALA A 1 93 ? 3.196 -2.704 -19.661 1.00 88.88 93 ALA A O 1
ATOM 707 N N . ILE A 1 94 ? 4.340 -4.635 -19.546 1.00 88.88 94 ILE A N 1
ATOM 708 C CA . ILE A 1 94 ? 4.195 -4.842 -18.105 1.00 88.88 94 ILE A CA 1
ATOM 709 C C . ILE A 1 94 ? 5.588 -4.676 -17.511 1.00 88.88 94 ILE A C 1
ATOM 711 O O . ILE A 1 94 ? 6.496 -5.449 -17.824 1.00 88.88 94 ILE A O 1
ATOM 715 N N . ILE A 1 95 ? 5.760 -3.642 -16.694 1.00 88.25 95 ILE A N 1
ATOM 716 C CA . ILE A 1 95 ? 7.030 -3.335 -16.041 1.00 88.25 95 ILE A CA 1
ATOM 717 C C . ILE A 1 95 ? 7.047 -4.038 -14.687 1.00 88.25 95 ILE A C 1
ATOM 719 O O . ILE A 1 95 ? 6.116 -3.902 -13.898 1.00 88.25 95 ILE A O 1
ATOM 723 N N . VAL A 1 96 ? 8.112 -4.793 -14.429 1.00 87.12 96 VAL A N 1
ATOM 724 C CA . VAL A 1 96 ? 8.396 -5.376 -13.116 1.00 87.12 96 VAL A CA 1
ATOM 725 C C . VAL A 1 96 ? 9.718 -4.785 -12.653 1.00 87.12 96 VAL A C 1
ATOM 727 O O . VAL A 1 96 ? 10.765 -5.082 -13.231 1.00 87.12 96 VAL A O 1
ATOM 730 N N . ASP A 1 97 ? 9.659 -3.914 -11.653 1.00 83.38 97 ASP A N 1
ATOM 731 C CA . ASP A 1 97 ? 10.817 -3.234 -11.082 1.00 83.38 97 ASP A CA 1
ATOM 732 C C . ASP A 1 97 ? 11.071 -3.669 -9.627 1.00 83.38 97 ASP A C 1
ATOM 734 O O . ASP A 1 97 ? 10.539 -4.673 -9.147 1.00 83.38 97 ASP A O 1
ATOM 738 N N . GLN A 1 98 ? 11.981 -2.961 -8.955 1.00 76.31 98 GLN A N 1
ATOM 739 C CA . GLN A 1 98 ? 12.328 -3.194 -7.552 1.00 76.31 98 GLN A CA 1
ATOM 740 C C . GLN A 1 98 ? 11.643 -2.202 -6.606 1.00 76.31 98 GLN A C 1
ATOM 742 O O . GLN A 1 98 ? 11.992 -2.172 -5.420 1.00 76.31 98 GLN A O 1
ATOM 747 N N . GLU A 1 99 ? 10.725 -1.359 -7.092 1.00 75.62 99 GLU A N 1
ATOM 748 C CA . GLU A 1 99 ? 10.033 -0.439 -6.201 1.00 75.62 99 GLU A CA 1
ATOM 749 C C . GLU A 1 99 ? 9.252 -1.245 -5.167 1.00 75.62 99 GLU A C 1
ATOM 751 O O . GLU A 1 99 ? 8.557 -2.223 -5.460 1.00 75.62 99 GLU A O 1
ATOM 756 N N . ARG A 1 100 ? 9.411 -0.867 -3.895 1.00 70.25 100 ARG A N 1
ATOM 757 C CA . ARG A 1 100 ? 8.670 -1.532 -2.831 1.00 70.25 100 ARG A CA 1
ATOM 758 C C . ARG A 1 100 ? 7.198 -1.235 -3.057 1.00 70.25 100 ARG A C 1
ATOM 760 O O . ARG A 1 100 ? 6.799 -0.072 -3.034 1.00 70.25 100 ARG A O 1
ATOM 767 N N . MET A 1 101 ? 6.393 -2.286 -3.197 1.00 69.00 101 MET A N 1
ATOM 768 C CA . MET A 1 101 ? 4.941 -2.162 -3.104 1.00 69.00 101 MET A CA 1
ATOM 769 C C . MET A 1 101 ? 4.606 -1.340 -1.857 1.00 69.00 101 MET A C 1
ATOM 771 O O . MET A 1 101 ? 5.201 -1.587 -0.803 1.00 69.00 101 MET A O 1
ATOM 775 N N . GLY A 1 102 ? 3.716 -0.348 -1.999 1.00 64.94 102 GLY A N 1
ATOM 776 C CA . GLY A 1 102 ? 3.456 0.672 -0.980 1.00 64.94 102 GLY A CA 1
ATOM 777 C C . GLY A 1 102 ? 3.475 0.082 0.428 1.00 64.94 102 GLY A C 1
ATOM 778 O O . GLY A 1 102 ? 2.679 -0.811 0.726 1.00 64.94 102 GLY A O 1
ATOM 779 N N . ALA A 1 103 ? 4.429 0.552 1.242 1.00 60.19 103 ALA A N 1
ATOM 780 C CA . ALA A 1 103 ? 4.850 -0.030 2.518 1.00 60.19 103 ALA A CA 1
ATOM 781 C C . ALA A 1 103 ? 3.817 0.179 3.639 1.00 60.19 103 ALA A C 1
ATOM 783 O O . ALA A 1 103 ? 4.110 0.722 4.699 1.00 60.19 103 ALA A O 1
ATOM 784 N N . ASN A 1 104 ? 2.579 -0.226 3.390 1.00 69.88 104 ASN A N 1
ATOM 785 C CA . ASN A 1 104 ? 1.523 -0.274 4.378 1.00 69.88 104 ASN A CA 1
ATOM 786 C C . ASN A 1 104 ? 1.412 -1.718 4.879 1.00 69.88 104 ASN A C 1
ATOM 788 O O . ASN A 1 104 ? 1.423 -2.647 4.075 1.00 69.88 104 ASN A O 1
ATOM 792 N N . ALA A 1 105 ? 1.254 -1.919 6.188 1.00 73.50 105 ALA A N 1
ATOM 793 C CA . ALA A 1 105 ? 1.004 -3.233 6.789 1.00 73.50 105 ALA A CA 1
ATOM 794 C C . ALA A 1 105 ? -0.208 -3.965 6.168 1.00 73.50 105 ALA A C 1
ATOM 796 O O . ALA A 1 105 ? -0.297 -5.189 6.221 1.00 73.50 105 ALA A O 1
ATOM 797 N N . ARG A 1 106 ? -1.125 -3.221 5.534 1.00 77.38 106 ARG A N 1
ATOM 798 C CA . ARG A 1 106 ? -2.283 -3.753 4.801 1.00 77.38 106 ARG A CA 1
ATOM 799 C C . ARG A 1 106 ? -1.950 -4.260 3.383 1.00 77.38 106 ARG A C 1
ATOM 801 O O . ARG A 1 106 ? -2.779 -4.952 2.792 1.00 77.38 106 ARG A O 1
ATOM 808 N N . SER A 1 107 ? -0.762 -3.955 2.854 1.00 84.38 107 SER A N 1
ATOM 809 C CA . SER A 1 107 ? -0.246 -4.414 1.556 1.00 84.38 107 SER A CA 1
ATOM 810 C C . SER A 1 107 ? 0.507 -5.735 1.722 1.00 84.38 107 SER A C 1
ATOM 812 O O . SER A 1 107 ? 1.722 -5.779 1.894 1.00 84.38 107 SER A O 1
ATOM 814 N N . THR A 1 108 ? -0.231 -6.837 1.682 1.00 85.69 108 THR A N 1
ATOM 815 C CA . THR A 1 108 ? 0.306 -8.198 1.812 1.00 85.69 108 THR A CA 1
ATOM 816 C C . THR A 1 108 ? 0.362 -8.908 0.459 1.00 85.69 108 THR A C 1
ATOM 818 O O . THR A 1 108 ? -0.296 -8.501 -0.501 1.00 85.69 108 THR A O 1
ATOM 821 N N . VAL A 1 109 ? 1.066 -10.042 0.386 1.00 88.38 109 VAL A N 1
ATOM 822 C CA . VAL A 1 109 ? 1.023 -10.930 -0.794 1.00 88.38 109 VAL A CA 1
ATOM 823 C C . VAL A 1 109 ? -0.420 -11.325 -1.131 1.00 88.38 109 VAL A C 1
ATOM 825 O O . VAL A 1 109 ? -0.806 -11.347 -2.297 1.00 88.38 109 VAL A O 1
ATOM 828 N N . GLY A 1 110 ? -1.248 -11.574 -0.112 1.00 89.25 110 GLY A N 1
ATOM 829 C CA . GLY A 1 110 ? -2.648 -11.944 -0.298 1.00 89.25 110 GLY A CA 1
ATOM 830 C C . GLY A 1 110 ? -3.498 -10.838 -0.927 1.00 89.25 110 GLY A C 1
ATOM 831 O O . GLY A 1 110 ? -4.414 -11.143 -1.684 1.00 89.25 110 GLY A O 1
ATOM 832 N N . THR A 1 111 ? -3.208 -9.565 -0.643 1.00 87.81 111 THR A N 1
ATOM 833 C CA . THR A 1 111 ? -3.896 -8.429 -1.282 1.00 87.81 111 THR A CA 1
ATOM 834 C C . THR A 1 111 ? -3.327 -8.104 -2.656 1.00 87.81 111 THR A C 1
ATOM 836 O O . THR A 1 111 ? -4.088 -7.745 -3.538 1.00 87.81 111 THR A O 1
ATOM 839 N N . ALA A 1 112 ? -2.016 -8.265 -2.857 1.00 87.50 112 ALA A N 1
ATOM 840 C CA . ALA A 1 112 ? -1.358 -8.017 -4.142 1.00 87.50 112 ALA A CA 1
ATOM 841 C C . ALA A 1 112 ? -1.781 -9.006 -5.239 1.00 87.50 112 ALA A C 1
ATOM 843 O O . ALA A 1 112 ? -1.807 -8.664 -6.415 1.00 87.50 112 ALA A O 1
ATOM 844 N N . THR A 1 113 ? -2.084 -10.242 -4.848 1.00 90.38 113 THR A N 1
ATOM 845 C CA . THR A 1 113 ? -2.435 -11.338 -5.766 1.00 90.38 113 THR A CA 1
ATOM 846 C C . THR A 1 113 ? -3.940 -11.594 -5.848 1.00 90.38 113 THR A C 1
ATOM 848 O O . THR A 1 113 ? -4.355 -12.573 -6.462 1.00 90.38 113 THR A O 1
ATOM 851 N N . ASP A 1 114 ? -4.755 -10.796 -5.150 1.00 90.75 114 ASP A N 1
ATOM 852 C CA . ASP A 1 114 ? -6.185 -11.044 -4.908 1.00 90.75 114 ASP A CA 1
ATOM 853 C C . ASP A 1 114 ? -6.523 -12.406 -4.266 1.00 90.75 114 ASP A C 1
ATOM 855 O O . ASP A 1 114 ? -7.698 -12.737 -4.061 1.00 90.75 114 ASP A O 1
ATOM 859 N N . ALA A 1 115 ? -5.521 -13.181 -3.832 1.00 94.81 115 ALA A N 1
ATOM 860 C CA . ALA A 1 115 ? -5.728 -14.446 -3.135 1.00 94.81 115 ALA A CA 1
ATOM 861 C C . ALA A 1 115 ? -6.584 -14.256 -1.875 1.00 94.81 115 ALA A C 1
ATOM 863 O O . ALA A 1 115 ? -7.493 -15.042 -1.612 1.00 94.81 115 ALA A O 1
ATOM 864 N N . ASN A 1 116 ? -6.370 -13.168 -1.130 1.00 92.44 116 ASN A N 1
ATOM 865 C CA . ASN A 1 116 ? -7.174 -12.845 0.045 1.00 92.44 116 ASN A CA 1
ATOM 866 C C . ASN A 1 116 ? -8.646 -12.578 -0.318 1.00 92.44 116 ASN A C 1
ATOM 868 O O . ASN A 1 116 ? -9.542 -12.983 0.416 1.00 92.44 116 ASN A O 1
ATOM 872 N N . ALA A 1 117 ? -8.936 -11.929 -1.451 1.00 92.38 117 ALA A N 1
ATOM 873 C CA . ALA A 1 117 ? -10.316 -11.708 -1.886 1.00 92.38 117 ALA A CA 1
ATOM 874 C C . ALA A 1 117 ? -11.031 -13.037 -2.175 1.00 92.38 117 ALA A C 1
ATOM 876 O O . ALA A 1 117 ? -12.148 -13.248 -1.696 1.00 92.38 117 ALA A O 1
ATOM 877 N N . MET A 1 118 ? -10.357 -13.958 -2.868 1.00 95.06 118 MET A N 1
ATOM 878 C CA . MET A 1 118 ? -10.882 -15.300 -3.132 1.00 95.06 118 MET A CA 1
ATOM 879 C C . MET A 1 118 ? -11.078 -16.104 -1.843 1.00 95.06 118 MET A C 1
ATOM 881 O O . MET A 1 118 ? -12.135 -16.705 -1.642 1.00 95.06 118 MET A O 1
ATOM 885 N N . LEU A 1 119 ? -10.107 -16.062 -0.928 1.00 94.94 119 LEU A N 1
ATOM 886 C CA . LEU A 1 119 ? -10.206 -16.732 0.368 1.00 94.94 119 LEU A CA 1
ATOM 887 C C . LEU A 1 119 ? -11.407 -16.230 1.173 1.00 94.94 119 LEU A C 1
ATOM 889 O O . LEU A 1 119 ? -12.152 -17.046 1.706 1.00 94.94 119 LEU A O 1
ATOM 893 N N . ARG A 1 120 ? -11.669 -14.917 1.211 1.00 95.06 120 ARG A N 1
ATOM 894 C CA . ARG A 1 120 ? -12.846 -14.361 1.907 1.00 95.06 120 ARG A CA 1
ATOM 895 C C . ARG A 1 120 ? -14.166 -14.908 1.360 1.00 95.06 120 ARG A C 1
ATOM 897 O O . ARG A 1 120 ? -15.089 -15.148 2.136 1.00 95.06 120 ARG A O 1
ATOM 904 N N . ILE A 1 121 ? -14.260 -15.146 0.050 1.00 95.38 121 ILE A N 1
ATOM 905 C CA . ILE A 1 121 ? -15.434 -15.793 -0.554 1.00 95.38 121 ILE A CA 1
ATOM 906 C C . ILE A 1 121 ? -15.551 -17.236 -0.059 1.00 95.38 121 ILE A C 1
ATOM 908 O O . ILE A 1 121 ? -16.625 -17.638 0.391 1.00 95.38 121 ILE A O 1
ATOM 912 N N . ILE A 1 122 ? -14.455 -17.996 -0.089 1.00 95.94 122 ILE A N 1
ATOM 913 C CA . ILE A 1 122 ? -14.426 -19.392 0.367 1.00 95.94 122 ILE A CA 1
ATOM 914 C C . ILE A 1 122 ? -14.818 -19.485 1.846 1.00 95.94 122 ILE A C 1
ATOM 916 O O . ILE A 1 122 ? -15.748 -20.218 2.184 1.00 95.94 122 ILE A O 1
ATOM 920 N N . PHE A 1 123 ? -14.186 -18.699 2.720 1.00 95.50 123 PHE A N 1
ATOM 921 C CA . PHE A 1 123 ? -14.480 -18.687 4.152 1.00 95.50 123 PHE A CA 1
ATOM 922 C C . PHE A 1 123 ? -15.914 -18.249 4.452 1.00 95.50 123 PHE A C 1
ATOM 924 O O . PHE A 1 123 ? -16.550 -18.847 5.315 1.00 95.50 123 PHE A O 1
ATOM 931 N N . SER A 1 124 ? -16.474 -17.297 3.699 1.00 95.94 124 SER A N 1
ATOM 932 C CA . SER A 1 124 ? -17.884 -16.921 3.869 1.00 95.94 124 SER A CA 1
ATOM 933 C C . SER A 1 124 ? -18.863 -18.054 3.568 1.00 95.94 124 SER A C 1
ATOM 935 O O . SER A 1 124 ? -19.956 -18.072 4.121 1.00 95.94 124 SER A O 1
ATOM 937 N N . ARG A 1 125 ? -18.488 -19.015 2.717 1.00 95.19 125 ARG A N 1
ATOM 938 C CA . ARG A 1 125 ? -19.362 -20.130 2.330 1.00 95.19 125 ARG A CA 1
ATOM 939 C C . ARG A 1 125 ? -19.117 -21.393 3.144 1.00 95.19 125 ARG A C 1
ATOM 941 O O . ARG A 1 125 ? -20.064 -22.116 3.425 1.00 95.19 125 ARG A O 1
ATOM 948 N N . LEU A 1 126 ? -17.858 -21.673 3.475 1.00 96.31 126 LEU A N 1
ATOM 949 C CA . LEU A 1 126 ? -17.425 -22.960 4.027 1.00 96.31 126 LEU A CA 1
ATOM 950 C C . LEU A 1 126 ? -16.782 -22.848 5.416 1.00 96.31 126 LEU A C 1
ATOM 952 O O . LEU A 1 126 ? -16.522 -23.868 6.048 1.00 96.31 126 LEU A O 1
ATOM 956 N N . GLY A 1 127 ? -16.492 -21.634 5.889 1.00 92.62 127 GLY A N 1
ATOM 957 C CA . GLY A 1 127 ? -15.818 -21.411 7.163 1.00 92.62 127 GLY A CA 1
ATOM 958 C C . GLY A 1 127 ? -16.663 -21.864 8.352 1.00 92.62 127 GLY A C 1
ATOM 959 O O . GLY A 1 127 ? -17.845 -21.531 8.446 1.00 92.62 127 GLY A O 1
ATOM 960 N N . GLN A 1 128 ? -16.035 -22.591 9.277 1.00 92.19 128 GLN A N 1
ATOM 961 C CA . GLN A 1 128 ? -16.606 -22.946 10.573 1.00 92.19 128 GLN A CA 1
ATOM 962 C C . GLN A 1 128 ? -15.704 -22.397 11.693 1.00 92.19 128 GLN A C 1
ATOM 964 O O . GLN A 1 128 ? -14.526 -22.751 11.733 1.00 92.19 128 GLN A O 1
ATOM 969 N N . PRO A 1 129 ? -16.221 -21.538 12.591 1.00 90.62 129 PRO A N 1
ATOM 970 C CA . PRO A 1 129 ? -17.583 -21.000 12.602 1.00 90.62 129 PRO A CA 1
ATOM 971 C C . PRO A 1 129 ? -17.859 -20.051 11.420 1.00 90.62 129 PRO A C 1
ATOM 973 O O . PRO A 1 129 ? -16.963 -19.365 10.924 1.00 90.62 129 PRO A O 1
ATOM 976 N N . HIS A 1 130 ? -19.120 -19.998 10.982 1.00 92.81 130 HIS A N 1
ATOM 977 C CA . HIS A 1 130 ? -19.557 -19.025 9.982 1.00 92.81 130 HIS A CA 1
ATOM 978 C C . HIS A 1 130 ? -19.768 -17.668 10.657 1.00 92.81 130 HIS A C 1
ATOM 980 O O . HIS A 1 130 ? -20.586 -17.559 11.570 1.00 92.81 130 HIS A O 1
ATOM 986 N N . ILE A 1 131 ? -19.041 -16.638 10.213 1.00 90.62 131 ILE A N 1
ATOM 987 C CA . ILE A 1 131 ? -19.120 -15.294 10.815 1.00 90.62 131 ILE A CA 1
ATOM 988 C C . ILE A 1 131 ? -19.886 -14.293 9.942 1.00 90.62 131 ILE A C 1
ATOM 990 O O . ILE A 1 131 ? -20.234 -13.226 10.431 1.00 90.62 131 ILE A O 1
ATOM 994 N N . GLY A 1 132 ? -20.179 -14.612 8.675 1.00 91.94 132 GLY A N 1
ATOM 995 C CA . GLY A 1 132 ? -21.002 -13.770 7.804 1.00 91.94 132 GLY A CA 1
ATOM 996 C C . GLY A 1 132 ? -20.493 -13.661 6.367 1.00 91.94 132 GLY A C 1
ATOM 997 O O . GLY A 1 132 ? -19.928 -14.597 5.805 1.00 91.94 132 GLY A O 1
ATOM 998 N N . SER A 1 133 ? -20.724 -12.504 5.745 1.00 94.19 133 SER A N 1
ATOM 999 C CA . SER A 1 133 ? -20.352 -12.243 4.349 1.00 94.19 133 SER A CA 1
ATOM 1000 C C . SER A 1 133 ? -18.825 -12.153 4.160 1.00 94.19 133 SER A C 1
ATOM 1002 O O . SER A 1 133 ? -18.093 -12.011 5.141 1.00 94.19 133 SER A O 1
ATOM 1004 N N . PRO A 1 134 ? -18.303 -12.138 2.917 1.00 95.00 134 PRO A N 1
ATOM 1005 C CA . PRO A 1 134 ? -16.871 -11.930 2.660 1.00 95.00 134 PRO A CA 1
ATOM 1006 C C . PRO A 1 134 ? -16.282 -10.665 3.310 1.00 95.00 134 PRO A C 1
ATOM 1008 O O . PRO A 1 134 ? -15.076 -10.585 3.548 1.00 95.00 134 PRO A O 1
ATOM 1011 N N . ASN A 1 135 ? -17.113 -9.664 3.618 1.00 94.62 135 ASN A N 1
ATOM 1012 C CA . ASN A 1 135 ? -16.679 -8.449 4.308 1.00 94.62 135 ASN A CA 1
ATOM 1013 C C . ASN A 1 135 ? -16.322 -8.710 5.775 1.00 94.62 135 ASN A C 1
ATOM 1015 O O . ASN A 1 135 ? -15.376 -8.104 6.278 1.00 94.62 135 ASN A O 1
ATOM 1019 N N . ALA A 1 136 ? -16.992 -9.665 6.422 1.00 94.31 136 ALA A N 1
ATOM 1020 C CA . ALA A 1 136 ? -16.710 -10.074 7.795 1.00 94.31 136 ALA A CA 1
ATOM 1021 C C . ALA A 1 136 ? -15.337 -10.756 7.950 1.00 94.31 136 ALA A C 1
ATOM 1023 O O . ALA A 1 136 ? -14.798 -10.803 9.047 1.00 94.31 136 ALA A O 1
ATOM 1024 N N . TYR A 1 137 ? -14.743 -11.231 6.852 1.00 93.88 137 TYR A N 1
ATOM 1025 C CA . TYR A 1 137 ? -13.396 -11.817 6.814 1.00 93.88 137 TYR A CA 1
ATOM 1026 C C . TYR A 1 137 ? -12.329 -10.825 6.313 1.00 93.88 137 TYR A C 1
ATOM 1028 O O . TYR A 1 137 ? -11.197 -11.210 6.028 1.00 93.88 137 TYR A O 1
ATOM 1036 N N . SER A 1 138 ? -12.678 -9.548 6.133 1.00 92.38 138 SER A N 1
ATOM 1037 C CA . SER A 1 138 ? -11.748 -8.524 5.650 1.00 92.38 138 SER A CA 1
ATOM 1038 C C . SER A 1 138 ? -11.091 -7.778 6.795 1.00 92.38 138 SER A C 1
ATOM 1040 O O . SER A 1 138 ? -11.778 -7.090 7.539 1.00 92.38 138 SER A O 1
ATOM 1042 N N . PHE A 1 139 ? -9.762 -7.785 6.858 1.00 91.00 139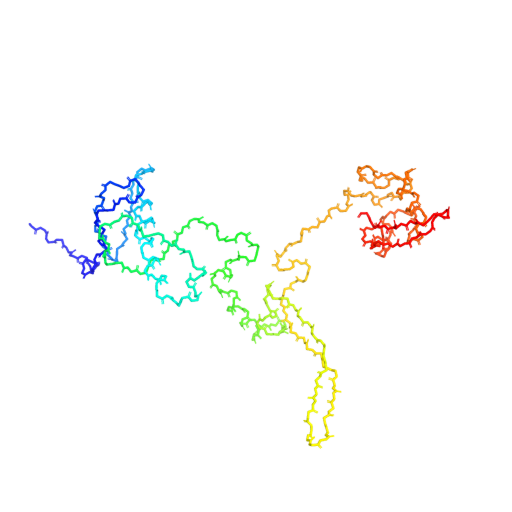 PHE A N 1
ATOM 1043 C CA . PHE A 1 139 ? -9.025 -6.937 7.796 1.00 91.00 139 PHE A CA 1
ATOM 1044 C C . PHE A 1 139 ? -9.061 -5.441 7.423 1.00 91.00 139 PHE A C 1
ATOM 1046 O O . PHE A 1 139 ? -8.713 -4.609 8.249 1.00 91.00 139 PHE A O 1
ATOM 1053 N N . ASN A 1 140 ? -9.525 -5.087 6.216 1.00 89.56 140 ASN A N 1
ATOM 1054 C CA . ASN A 1 140 ? -9.590 -3.706 5.719 1.00 89.56 140 ASN A CA 1
ATOM 1055 C C . ASN A 1 140 ? -10.995 -3.084 5.770 1.00 89.56 140 ASN A C 1
ATOM 1057 O O . ASN A 1 140 ? -11.155 -1.935 5.368 1.00 89.56 140 ASN A O 1
ATOM 1061 N N . ILE A 1 141 ? -12.022 -3.809 6.235 1.00 91.81 141 ILE A N 1
ATOM 1062 C CA . ILE A 1 141 ? -13.402 -3.297 6.278 1.00 91.81 141 ILE A CA 1
ATOM 1063 C C . ILE A 1 141 ? -13.878 -3.213 7.733 1.00 91.81 141 ILE A C 1
ATOM 1065 O O . ILE A 1 141 ? -14.001 -4.261 8.374 1.00 91.81 141 ILE A O 1
ATOM 1069 N N . PRO A 1 142 ? -14.169 -2.009 8.262 1.00 93.06 142 PRO A N 1
ATOM 1070 C CA . PRO A 1 142 ? -14.727 -1.854 9.597 1.00 93.06 142 PRO A CA 1
ATOM 1071 C C . PRO A 1 142 ? -16.179 -2.323 9.655 1.00 93.06 142 PRO A C 1
ATOM 1073 O O . PRO A 1 142 ? -16.935 -2.241 8.685 1.00 93.06 142 PRO A O 1
ATOM 1076 N N . SER A 1 143 ? -16.577 -2.797 10.832 1.00 93.88 143 SER A N 1
ATOM 1077 C CA . SER A 1 143 ? -17.988 -3.009 11.139 1.00 93.88 143 SER A CA 1
ATOM 1078 C C . SER A 1 143 ? -18.695 -1.668 11.304 1.00 93.88 143 SER A C 1
ATOM 1080 O O . SER A 1 143 ? -18.223 -0.807 12.043 1.00 93.88 143 SER A O 1
ATOM 1082 N N . VAL A 1 144 ? -19.849 -1.504 10.660 1.00 91.50 144 VAL A N 1
ATOM 1083 C CA . VAL A 1 144 ? -20.653 -0.277 10.739 1.00 91.50 144 VAL A CA 1
ATOM 1084 C C . VAL A 1 144 ? -22.037 -0.575 11.298 1.00 91.50 144 VAL A C 1
ATOM 1086 O O . VAL A 1 144 ? -22.645 -1.606 10.997 1.00 91.50 144 VAL A O 1
ATOM 1089 N N . LYS A 1 145 ? -22.540 0.337 12.131 1.00 90.81 145 LYS A N 1
ATOM 1090 C CA . LYS A 1 145 ? -23.898 0.299 12.678 1.00 90.81 145 LYS A CA 1
ATOM 1091 C C . LYS A 1 145 ? -24.566 1.641 12.419 1.00 90.81 145 LYS A C 1
ATOM 1093 O O . LYS A 1 145 ? -24.001 2.681 12.736 1.00 90.81 145 LYS A O 1
ATOM 1098 N N . ALA A 1 146 ? -25.771 1.602 11.874 1.00 87.56 146 ALA A N 1
ATOM 1099 C CA . ALA A 1 146 ? -26.625 2.758 11.667 1.00 87.56 146 ALA A CA 1
ATOM 1100 C C . ALA A 1 146 ? -27.969 2.525 12.361 1.00 87.56 146 ALA A C 1
ATOM 1102 O O . ALA A 1 146 ? -28.450 1.398 12.465 1.00 87.56 146 ALA A O 1
ATOM 1103 N N . SER A 1 147 ? -28.586 3.590 12.858 1.00 88.31 147 SER A N 1
ATOM 1104 C CA . SER A 1 147 ? -29.934 3.558 13.427 1.00 88.31 147 SER A CA 1
ATOM 1105 C C . SER A 1 147 ? -30.729 4.714 12.842 1.00 88.31 147 SER A C 1
ATOM 1107 O O . SER A 1 147 ? -30.257 5.846 12.859 1.00 88.31 147 SER A O 1
ATOM 1109 N N . GLY A 1 148 ? -31.923 4.435 12.331 1.00 85.56 148 GLY A N 1
ATOM 1110 C CA . GLY A 1 148 ? -32.782 5.436 11.704 1.00 85.56 148 GLY A CA 1
ATOM 1111 C C . GLY A 1 148 ? -34.253 5.053 11.797 1.00 85.56 148 GLY A C 1
ATOM 1112 O O . GLY A 1 148 ? -34.587 3.960 12.248 1.00 85.56 148 GLY A O 1
ATOM 1113 N N . ALA A 1 149 ? -35.141 5.955 11.394 1.00 86.31 149 ALA A N 1
ATOM 1114 C CA . ALA A 1 149 ? -36.557 5.641 11.248 1.00 86.31 149 ALA A CA 1
ATOM 1115 C C . ALA A 1 149 ? -36.823 5.172 9.813 1.00 86.31 149 ALA A C 1
ATOM 1117 O O . ALA A 1 149 ? -36.477 5.868 8.861 1.00 86.31 149 ALA A O 1
ATOM 1118 N N . ILE A 1 150 ? -37.441 4.006 9.660 1.00 85.25 150 ILE A N 1
ATOM 1119 C CA . ILE A 1 150 ? -38.018 3.556 8.394 1.00 85.25 150 ILE A CA 1
ATOM 1120 C C . ILE A 1 150 ? -39.524 3.781 8.442 1.00 85.25 150 ILE A C 1
ATOM 1122 O O . ILE A 1 150 ? -40.166 3.516 9.456 1.00 85.25 150 ILE A O 1
ATOM 1126 N N . THR A 1 151 ? -40.096 4.273 7.349 1.00 84.75 151 THR A N 1
ATOM 1127 C CA . THR A 1 151 ? -41.552 4.374 7.216 1.00 84.75 151 THR A CA 1
ATOM 1128 C C . THR A 1 151 ? -42.035 3.166 6.436 1.00 84.75 151 THR A C 1
ATOM 1130 O O . THR A 1 151 ? -41.667 2.994 5.277 1.00 84.75 151 THR A O 1
ATOM 1133 N N . ILE A 1 152 ? -42.829 2.314 7.079 1.00 82.81 152 ILE A N 1
ATOM 1134 C CA . ILE A 1 152 ? -43.424 1.148 6.427 1.00 82.81 152 ILE A CA 1
ATOM 1135 C C . ILE A 1 152 ? -44.802 1.569 5.926 1.00 82.81 152 ILE A C 1
ATOM 1137 O O . ILE A 1 152 ? -45.705 1.818 6.729 1.00 82.81 152 ILE A O 1
ATOM 1141 N N . ASP A 1 153 ? -44.954 1.661 4.607 1.00 83.50 153 ASP A N 1
ATOM 1142 C CA . ASP A 1 153 ? -46.252 1.882 3.975 1.00 83.50 153 ASP A CA 1
ATOM 1143 C C . ASP A 1 153 ? -47.037 0.561 3.940 1.00 83.50 153 ASP A C 1
ATOM 1145 O O . ASP A 1 153 ? -46.574 -0.445 3.400 1.00 83.50 153 ASP A O 1
ATOM 1149 N N . ARG A 1 154 ? -48.216 0.548 4.571 1.00 82.06 154 ARG A N 1
ATOM 1150 C CA . ARG A 1 154 ? -49.145 -0.596 4.602 1.00 82.06 154 ARG A CA 1
ATOM 1151 C C . ARG A 1 154 ? -50.459 -0.288 3.872 1.00 82.06 154 ARG A C 1
ATOM 1153 O O . ARG A 1 154 ? -51.482 -0.911 4.161 1.00 82.06 154 ARG A O 1
ATOM 1160 N N . GLY A 1 155 ? -50.441 0.680 2.955 1.00 78.69 155 GLY A N 1
ATOM 1161 C CA . GLY A 1 155 ? -51.595 1.163 2.201 1.00 78.69 155 GLY A CA 1
ATOM 1162 C C . GLY A 1 155 ? -52.051 2.559 2.637 1.00 78.69 155 GLY A C 1
ATOM 1163 O O . GLY A 1 155 ? -51.579 3.111 3.633 1.00 78.69 155 GLY A O 1
ATOM 1164 N N . VAL A 1 156 ? -53.007 3.123 1.889 1.00 70.38 156 VAL A N 1
ATOM 1165 C CA . VAL A 1 156 ? -53.465 4.520 2.019 1.00 70.38 156 VAL A CA 1
ATOM 1166 C C . VAL A 1 156 ? -53.796 4.874 3.475 1.00 70.38 156 VAL A C 1
ATOM 1168 O O . VAL A 1 156 ? -54.691 4.291 4.086 1.00 70.38 156 VAL A O 1
ATOM 1171 N N . GLY A 1 157 ? -53.050 5.832 4.033 1.00 74.75 157 GLY A N 1
ATOM 1172 C CA . GLY A 1 157 ? -53.239 6.346 5.394 1.00 74.75 157 GLY A CA 1
ATOM 1173 C C . GLY A 1 157 ? -52.691 5.468 6.529 1.00 74.75 157 GLY A C 1
ATOM 1174 O O . GLY A 1 157 ? -52.895 5.807 7.691 1.00 74.75 157 GLY A O 1
ATOM 1175 N N . LYS A 1 158 ? -51.995 4.359 6.234 1.00 77.75 158 LYS A N 1
ATOM 1176 C CA . LYS A 1 158 ? -51.455 3.416 7.238 1.00 77.75 158 LYS A CA 1
ATOM 1177 C C . LYS A 1 158 ? -49.923 3.380 7.291 1.00 77.75 158 LYS A C 1
ATOM 1179 O O . LYS A 1 158 ? -49.341 2.357 7.653 1.00 77.75 158 LYS A O 1
ATOM 1184 N N . ALA A 1 159 ? -49.264 4.482 6.941 1.00 77.56 159 ALA A N 1
ATOM 1185 C CA . ALA A 1 159 ? -47.818 4.610 7.083 1.00 77.56 159 ALA A CA 1
ATOM 1186 C C . ALA A 1 159 ? -47.435 4.732 8.568 1.00 77.56 159 ALA A C 1
ATOM 1188 O O . ALA A 1 159 ? -47.946 5.599 9.279 1.00 77.56 159 ALA A O 1
ATOM 1189 N N . LYS A 1 160 ? -46.532 3.867 9.042 1.00 81.19 160 LYS A N 1
ATOM 1190 C CA . LYS A 1 160 ? -46.008 3.911 10.416 1.00 81.19 160 LYS A CA 1
ATOM 1191 C C . LYS A 1 160 ? -44.487 4.000 10.386 1.00 81.19 160 LYS A C 1
ATOM 1193 O O . LYS A 1 160 ? -43.830 3.177 9.748 1.00 81.19 160 LYS A O 1
ATOM 1198 N N . ALA A 1 161 ? -43.942 4.994 11.082 1.00 80.81 161 ALA A N 1
ATOM 1199 C CA . ALA A 1 161 ? -42.506 5.127 11.286 1.00 80.81 161 ALA A CA 1
ATOM 1200 C C . ALA A 1 161 ? -42.049 4.188 12.412 1.00 80.81 161 ALA A C 1
ATOM 1202 O O . ALA A 1 161 ? -42.580 4.234 13.523 1.00 80.81 161 ALA A O 1
ATOM 1203 N N . GLU A 1 162 ? -41.066 3.337 12.131 1.00 82.19 162 GLU A N 1
ATOM 1204 C CA . GLU A 1 162 ? -40.453 2.424 13.094 1.00 82.19 162 GLU A CA 1
ATOM 1205 C C . GLU A 1 162 ? -38.935 2.613 13.096 1.00 82.19 162 GLU A C 1
ATOM 1207 O O . GLU A 1 162 ? -38.311 2.824 12.057 1.00 82.19 162 GLU A O 1
ATOM 1212 N N . LYS A 1 163 ? -38.319 2.569 14.281 1.00 84.56 163 LYS A N 1
ATOM 1213 C CA . LYS A 1 163 ? -36.864 2.670 14.405 1.00 84.56 163 LYS A CA 1
ATOM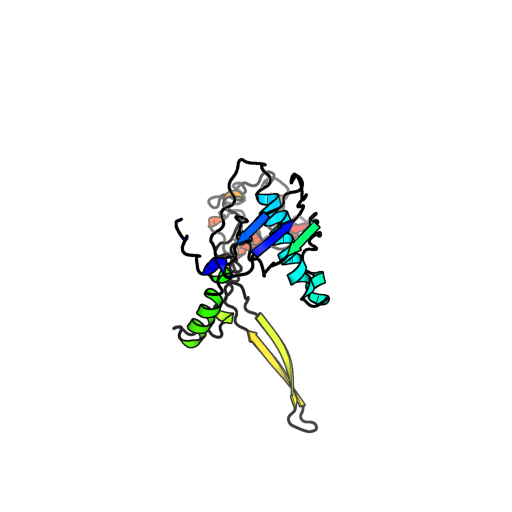 1214 C C . LYS A 1 163 ? -36.241 1.348 13.959 1.00 84.56 163 LYS A C 1
ATOM 1216 O O . LYS A 1 163 ? -36.491 0.317 14.576 1.00 84.56 163 LYS A O 1
ATOM 1221 N N . ALA A 1 164 ? -35.413 1.394 12.925 1.00 84.81 164 ALA A N 1
ATOM 1222 C CA . ALA A 1 164 ? -34.636 0.266 12.444 1.00 84.81 164 ALA A CA 1
ATOM 1223 C C . ALA A 1 164 ? -33.146 0.491 12.696 1.00 84.81 164 ALA A C 1
ATOM 1225 O O . ALA A 1 164 ? -32.609 1.588 12.518 1.00 84.81 164 ALA A O 1
ATOM 1226 N N . THR A 1 165 ? -32.482 -0.587 13.093 1.00 86.44 165 THR A N 1
ATOM 1227 C CA . THR A 1 165 ? -31.033 -0.638 13.245 1.00 86.44 165 THR A CA 1
ATOM 1228 C C . THR A 1 165 ? -30.477 -1.520 12.142 1.00 86.44 165 THR A C 1
ATOM 1230 O O . THR A 1 165 ? -30.903 -2.661 11.981 1.00 86.44 165 THR A O 1
ATOM 1233 N N . PHE A 1 166 ? -29.507 -0.997 11.405 1.00 84.62 166 PHE A N 1
ATOM 1234 C CA . PHE A 1 166 ? -28.790 -1.713 10.363 1.00 84.62 166 PHE A CA 1
ATOM 1235 C C . PHE A 1 166 ? -27.359 -1.923 10.832 1.00 84.62 166 PHE A C 1
ATOM 1237 O O . PHE A 1 166 ? -26.690 -0.976 11.243 1.00 84.62 166 PHE A O 1
ATOM 1244 N N . SER A 1 167 ? -26.874 -3.158 10.777 1.00 88.00 167 SER A N 1
ATOM 1245 C CA . SER A 1 167 ? -25.468 -3.455 11.024 1.00 88.00 167 SER A CA 1
ATOM 1246 C C . SER A 1 167 ? -24.883 -4.209 9.850 1.00 88.00 167 SER A C 1
ATOM 1248 O O . SER A 1 167 ? -25.462 -5.191 9.391 1.00 88.00 167 SER A O 1
ATOM 1250 N N . HIS A 1 168 ? -23.713 -3.774 9.406 1.00 88.19 168 HIS A N 1
ATOM 1251 C CA . HIS A 1 168 ? -22.926 -4.478 8.413 1.00 88.19 168 HIS A CA 1
ATOM 1252 C C . HIS A 1 168 ? -21.607 -4.886 9.061 1.00 88.19 168 HIS A C 1
ATOM 1254 O O . HIS A 1 168 ? -20.843 -4.044 9.540 1.00 88.19 168 HIS A O 1
ATOM 1260 N N . LEU A 1 169 ? -21.394 -6.198 9.140 1.00 91.56 169 LEU A N 1
ATOM 1261 C CA . LEU A 1 169 ? -20.244 -6.780 9.814 1.00 91.56 169 LEU A CA 1
ATOM 1262 C C . LEU A 1 169 ? -19.022 -6.729 8.891 1.00 91.56 169 LEU A C 1
ATOM 1264 O O . LEU A 1 169 ? -19.016 -7.319 7.810 1.00 91.56 169 LEU A O 1
ATOM 1268 N N . GLY A 1 170 ? -17.994 -6.024 9.346 1.00 93.12 170 GLY A N 1
ATOM 1269 C CA . GLY A 1 170 ? -16.661 -5.999 8.759 1.00 93.12 170 GLY A CA 1
ATOM 1270 C C . GLY A 1 170 ? -15.664 -6.735 9.655 1.00 93.12 170 GLY A C 1
ATOM 1271 O O . GLY A 1 170 ? -15.841 -6.774 10.872 1.00 93.12 170 GLY A O 1
ATOM 1272 N N . GLY A 1 171 ? -14.631 -7.326 9.056 1.00 92.25 171 GLY A N 1
ATOM 1273 C CA . GLY A 1 171 ? -13.618 -8.117 9.765 1.00 92.25 171 GLY A CA 1
ATOM 1274 C C . GLY A 1 171 ? -12.465 -7.317 10.375 1.00 92.25 171 GLY A C 1
ATOM 1275 O O . GLY A 1 171 ? -11.583 -7.905 10.999 1.00 92.25 171 GLY A O 1
ATOM 1276 N N . MET A 1 172 ? -12.422 -5.994 10.183 1.00 93.88 172 MET A N 1
ATOM 1277 C CA . MET A 1 172 ? -11.331 -5.173 10.697 1.00 93.88 172 MET A CA 1
ATOM 1278 C C . MET A 1 172 ? -11.383 -5.137 12.223 1.00 93.88 172 MET A C 1
ATOM 1280 O O . MET A 1 172 ? -12.390 -4.758 12.824 1.00 93.88 172 MET A O 1
ATOM 1284 N N . CYS A 1 173 ? -10.259 -5.484 12.847 1.00 90.31 173 CYS A N 1
ATOM 1285 C CA . CYS A 1 173 ? -10.077 -5.303 14.279 1.00 90.31 173 CYS A CA 1
ATOM 1286 C C . CYS A 1 173 ? -10.119 -3.800 14.612 1.00 90.31 173 CYS A C 1
ATOM 1288 O O . CYS A 1 173 ? -9.297 -3.061 14.075 1.00 90.31 173 CYS A O 1
ATOM 1290 N N . PRO A 1 174 ? -11.001 -3.332 15.514 1.00 88.81 174 PRO A N 1
ATOM 1291 C CA . PRO A 1 174 ? -11.110 -1.910 15.846 1.00 88.81 174 PRO A CA 1
ATOM 1292 C C . PRO A 1 174 ? -9.917 -1.382 16.651 1.00 88.81 174 PRO A C 1
ATOM 1294 O O . PRO A 1 174 ? -9.736 -0.178 16.740 1.00 88.81 174 PRO A O 1
ATOM 1297 N N . ARG A 1 175 ? -9.106 -2.267 17.247 1.00 87.88 175 ARG A N 1
ATOM 1298 C CA . ARG A 1 175 ? -7.947 -1.871 18.057 1.00 87.88 175 ARG A CA 1
ATOM 1299 C C . ARG A 1 175 ? -6.710 -1.589 17.206 1.00 87.88 175 ARG A C 1
ATOM 1301 O O . ARG A 1 175 ? -6.037 -0.597 17.424 1.00 87.88 175 ARG A O 1
ATOM 1308 N N . CYS A 1 176 ? -6.387 -2.486 16.275 1.00 88.62 176 CYS A N 1
ATOM 1309 C CA . CYS A 1 176 ? -5.222 -2.330 15.394 1.00 88.62 176 CYS A CA 1
ATOM 1310 C C . CYS A 1 176 ? -5.586 -1.825 13.999 1.00 88.62 176 CYS A C 1
ATOM 1312 O O . CYS A 1 176 ? -4.716 -1.735 13.141 1.00 88.62 176 CYS A O 1
ATOM 1314 N N . GLU A 1 177 ? -6.872 -1.595 13.732 1.00 88.56 177 GLU A N 1
ATOM 1315 C CA . GLU A 1 177 ? -7.395 -1.198 12.424 1.00 88.56 177 GLU A CA 1
ATOM 1316 C C . GLU A 1 177 ? -6.916 -2.116 11.283 1.00 88.56 177 GLU A C 1
ATOM 1318 O O . GLU A 1 177 ? -6.634 -1.686 10.167 1.00 88.56 177 GLU A O 1
ATOM 1323 N N . GLY A 1 178 ? -6.744 -3.408 11.562 1.00 85.88 178 GLY A N 1
ATOM 1324 C CA . GLY A 1 178 ? -6.250 -4.365 10.568 1.00 85.88 178 GLY A CA 1
ATOM 1325 C C . GLY A 1 178 ? -4.758 -4.260 10.238 1.00 85.88 178 GLY A C 1
ATOM 1326 O O . GLY A 1 178 ? -4.318 -4.905 9.293 1.00 85.88 178 GLY A O 1
ATOM 1327 N N . MET A 1 179 ? -3.969 -3.496 11.001 1.00 85.25 179 MET A N 1
ATOM 1328 C CA . MET A 1 179 ? -2.504 -3.462 10.873 1.00 85.25 179 MET A CA 1
ATOM 1329 C C . MET A 1 179 ? -1.818 -4.678 11.510 1.00 85.25 179 MET A C 1
ATOM 1331 O O . MET A 1 179 ? -0.646 -4.929 11.256 1.00 85.25 179 MET A O 1
ATOM 1335 N N . GLY A 1 180 ? -2.520 -5.427 12.367 1.00 83.50 180 GLY A N 1
ATOM 1336 C CA . GLY A 1 180 ? -1.967 -6.585 13.084 1.00 83.50 180 GLY A CA 1
ATOM 1337 C C . GLY A 1 180 ? -1.090 -6.233 14.294 1.00 83.50 180 GLY A C 1
ATOM 1338 O O . GLY A 1 180 ? -0.901 -7.080 15.159 1.00 83.50 180 GLY A O 1
ATOM 1339 N N . ALA A 1 181 ? -0.646 -4.981 14.410 1.00 81.69 181 ALA A N 1
ATOM 1340 C CA . ALA A 1 181 ? 0.038 -4.422 15.573 1.00 81.69 181 ALA A CA 1
ATOM 1341 C C . ALA A 1 181 ? -0.587 -3.074 15.966 1.00 81.69 181 ALA A C 1
ATOM 1343 O O . ALA A 1 181 ? -1.233 -2.421 15.147 1.00 81.69 181 ALA A O 1
ATOM 1344 N N . VAL A 1 182 ? -0.410 -2.677 17.226 1.00 81.75 182 VAL A N 1
ATOM 1345 C CA . VAL A 1 182 ? -0.823 -1.371 17.758 1.00 81.75 182 VAL A CA 1
ATOM 1346 C C . VAL A 1 182 ? 0.438 -0.684 18.254 1.00 81.75 182 VAL A C 1
ATOM 1348 O O . VAL A 1 182 ? 1.192 -1.288 19.016 1.00 81.75 182 VAL A O 1
ATOM 1351 N N . THR A 1 183 ? 0.674 0.548 17.818 1.00 75.81 183 THR A N 1
ATOM 1352 C CA . THR A 1 183 ? 1.655 1.419 18.465 1.00 75.81 183 THR A CA 1
ATOM 1353 C C . THR A 1 183 ? 0.949 2.083 19.633 1.00 75.81 183 THR A C 1
ATOM 1355 O O . THR A 1 183 ? -0.051 2.765 19.432 1.00 75.81 183 THR A O 1
ATOM 1358 N N . ASP A 1 184 ? 1.433 1.824 20.839 1.00 77.62 184 ASP A N 1
ATOM 1359 C CA . ASP A 1 184 ? 0.857 2.331 22.081 1.00 77.62 184 ASP A CA 1
ATOM 1360 C C . ASP A 1 184 ? 1.954 3.022 22.896 1.00 77.62 184 ASP A C 1
ATOM 1362 O O . ASP A 1 184 ? 3.145 2.805 22.645 1.00 77.62 184 ASP A O 1
ATOM 1366 N N . PHE A 1 185 ? 1.564 3.861 23.850 1.00 78.50 185 PHE A N 1
ATOM 1367 C CA . PHE A 1 185 ? 2.520 4.508 24.741 1.00 78.50 185 PHE A CA 1
ATOM 1368 C C . PHE A 1 185 ? 2.975 3.528 25.824 1.00 78.50 185 PHE A C 1
ATOM 1370 O O . PHE A 1 185 ? 2.167 2.816 26.423 1.00 78.50 185 PHE A O 1
ATOM 1377 N N . ASP A 1 186 ? 4.277 3.507 26.103 1.00 80.94 186 ASP A N 1
ATOM 1378 C CA . ASP A 1 186 ? 4.799 2.800 27.268 1.00 80.94 186 ASP A CA 1
ATOM 1379 C C . ASP A 1 186 ? 4.481 3.610 28.530 1.00 80.94 186 ASP A C 1
ATOM 1381 O O . ASP A 1 186 ? 5.146 4.599 28.839 1.00 80.94 186 ASP A O 1
ATOM 1385 N N . LEU A 1 187 ? 3.441 3.196 29.254 1.00 83.88 187 LEU A N 1
ATOM 1386 C CA . LEU A 1 187 ? 2.996 3.870 30.475 1.00 83.88 187 LEU A CA 1
ATOM 1387 C C . LEU A 1 187 ? 4.057 3.854 31.586 1.00 83.88 187 LEU A C 1
ATOM 1389 O O . LEU A 1 187 ? 4.052 4.750 32.427 1.00 83.88 187 LEU A O 1
ATOM 1393 N N . SER A 1 188 ? 5.003 2.906 31.571 1.00 82.94 188 SER A N 1
ATOM 1394 C CA . SER A 1 188 ? 6.097 2.873 32.555 1.00 82.94 188 SER A CA 1
ATOM 1395 C C . SER A 1 188 ? 7.089 4.031 32.386 1.00 82.94 188 SER A C 1
ATOM 1397 O O . SER A 1 188 ? 7.818 4.379 33.314 1.00 82.94 188 SER A O 1
ATOM 1399 N N . ALA A 1 189 ? 7.078 4.688 31.221 1.00 84.94 189 ALA A N 1
ATOM 1400 C CA . ALA A 1 189 ? 7.819 5.922 30.992 1.00 84.94 189 ALA A CA 1
ATOM 1401 C C . ALA A 1 189 ? 7.104 7.170 31.545 1.00 84.94 189 ALA A C 1
ATOM 1403 O O . ALA A 1 189 ? 7.707 8.241 31.562 1.00 84.94 189 ALA A O 1
ATOM 1404 N N . LEU A 1 190 ? 5.840 7.051 31.974 1.00 88.50 190 LEU A N 1
ATOM 1405 C CA . LEU A 1 190 ? 5.063 8.149 32.558 1.00 88.50 190 LEU A CA 1
ATOM 1406 C C . LEU A 1 190 ? 5.053 8.096 34.088 1.00 88.50 190 LEU A C 1
ATOM 1408 O O . LEU A 1 190 ? 5.062 9.144 34.741 1.00 88.50 190 LEU A O 1
ATOM 1412 N N . TYR A 1 191 ? 5.018 6.892 34.666 1.00 90.94 191 TYR A N 1
ATOM 1413 C CA . TYR A 1 191 ? 4.984 6.710 36.112 1.00 90.94 191 TYR A CA 1
ATOM 1414 C C . TYR A 1 191 ? 5.561 5.363 36.588 1.00 90.94 191 TYR A C 1
ATOM 1416 O O . TYR A 1 191 ? 5.533 4.369 35.864 1.00 90.94 191 TYR A O 1
ATOM 1424 N N . ASP A 1 192 ? 6.036 5.320 37.836 1.00 91.69 192 ASP A N 1
ATOM 1425 C CA . ASP A 1 192 ? 6.342 4.094 38.586 1.00 91.69 192 ASP A CA 1
ATOM 1426 C C . ASP A 1 192 ? 5.070 3.601 39.292 1.00 91.69 192 ASP A C 1
ATOM 1428 O O . ASP A 1 192 ? 4.531 4.265 40.178 1.00 91.69 192 ASP A O 1
ATOM 1432 N N . ASP A 1 193 ? 4.565 2.434 38.895 1.00 92.56 193 ASP A N 1
ATOM 1433 C CA . ASP A 1 193 ? 3.306 1.878 39.398 1.00 92.56 193 ASP A CA 1
ATOM 1434 C C . ASP A 1 193 ? 3.387 1.370 40.847 1.00 92.56 193 ASP A C 1
ATOM 1436 O O . ASP A 1 193 ? 2.359 1.136 41.489 1.00 92.56 193 ASP A O 1
ATOM 1440 N N . ARG A 1 194 ? 4.595 1.235 41.397 1.00 94.00 194 ARG A N 1
ATOM 1441 C CA . ARG A 1 194 ? 4.815 0.799 42.782 1.00 94.00 194 ARG A CA 1
ATOM 1442 C C . ARG A 1 194 ? 4.676 1.937 43.785 1.00 94.00 194 ARG A C 1
ATOM 1444 O O . ARG A 1 194 ? 4.527 1.661 44.972 1.00 94.00 194 ARG A O 1
ATOM 1451 N N . LEU A 1 195 ? 4.740 3.181 43.317 1.00 94.19 195 LEU A N 1
ATOM 1452 C CA . LEU A 1 195 ? 4.686 4.383 44.138 1.00 94.19 195 LEU A CA 1
ATOM 1453 C C . LEU A 1 195 ? 3.309 5.042 44.041 1.00 94.19 195 LEU A C 1
ATOM 1455 O O . LEU A 1 195 ? 2.586 4.913 43.048 1.00 94.19 195 LEU A O 1
ATOM 1459 N N . SER A 1 196 ? 2.933 5.755 45.095 1.00 95.06 196 SER A N 1
ATOM 1460 C CA . SER A 1 196 ? 1.805 6.684 45.072 1.00 95.06 196 SER A CA 1
ATOM 1461 C C . SER A 1 196 ? 2.192 8.008 44.411 1.00 95.06 196 SER A C 1
ATOM 1463 O O . SER A 1 196 ? 3.374 8.339 44.271 1.00 95.06 196 SER A O 1
ATOM 1465 N N . LEU A 1 197 ? 1.201 8.812 44.016 1.00 92.44 197 LEU A N 1
ATOM 1466 C CA . LEU A 1 197 ? 1.484 10.138 43.465 1.00 92.44 197 LEU A CA 1
ATOM 1467 C C . LEU A 1 197 ? 2.276 10.977 44.475 1.00 92.44 197 LEU A C 1
ATOM 1469 O O . LEU A 1 197 ? 3.276 11.582 44.108 1.00 92.44 197 LEU A O 1
ATOM 1473 N N . ASN A 1 198 ? 1.914 10.957 45.758 1.00 91.56 198 ASN A N 1
ATOM 1474 C CA . ASN A 1 198 ? 2.643 11.713 46.781 1.00 91.56 198 ASN A CA 1
ATOM 1475 C C . ASN A 1 198 ? 4.079 11.211 47.036 1.00 91.56 198 ASN A C 1
ATOM 1477 O O . ASN A 1 198 ? 4.899 11.976 47.537 1.00 91.56 198 ASN A O 1
ATOM 1481 N N . GLU A 1 199 ? 4.420 9.990 46.624 1.00 91.38 199 GLU A N 1
ATOM 1482 C CA . GLU A 1 199 ? 5.788 9.446 46.640 1.00 91.38 199 GLU A CA 1
ATOM 1483 C C . GLU A 1 199 ? 6.570 9.745 45.348 1.00 91.38 199 GLU A C 1
ATOM 1485 O O . GLU A 1 199 ? 7.595 9.123 45.080 1.00 91.38 199 GLU A O 1
ATOM 1490 N N . ALA A 1 200 ? 6.102 10.710 44.550 1.00 88.06 200 ALA A N 1
ATOM 1491 C CA . ALA A 1 200 ? 6.698 11.106 43.276 1.00 88.06 200 ALA A CA 1
ATOM 1492 C C . ALA A 1 200 ? 6.713 9.979 42.227 1.00 88.06 200 ALA A C 1
ATOM 1494 O O . ALA A 1 200 ? 7.694 9.794 41.510 1.00 88.06 200 ALA A O 1
ATOM 1495 N N . ALA A 1 201 ? 5.591 9.265 42.089 1.00 91.56 201 ALA A N 1
ATOM 1496 C CA . ALA A 1 201 ? 5.431 8.233 41.065 1.00 91.56 201 ALA A CA 1
ATOM 1497 C C . ALA A 1 201 ? 5.594 8.741 39.622 1.00 91.56 201 ALA A C 1
ATOM 1499 O O . ALA A 1 201 ? 5.924 7.949 38.752 1.00 91.56 201 ALA A O 1
ATOM 1500 N N . LEU A 1 202 ? 5.360 10.027 39.334 1.00 91.62 202 LEU A N 1
ATOM 1501 C CA . LEU A 1 202 ? 5.432 10.561 37.968 1.00 91.62 202 LEU A CA 1
ATOM 1502 C C . LEU A 1 202 ? 6.884 10.751 37.515 1.00 91.62 202 LEU A C 1
ATOM 1504 O O . LEU A 1 202 ? 7.632 11.518 38.117 1.00 91.62 202 LEU A O 1
ATOM 1508 N N . THR A 1 203 ? 7.262 10.106 36.413 1.00 88.62 203 THR A N 1
ATOM 1509 C CA . THR A 1 203 ? 8.622 10.153 35.844 1.00 88.62 203 THR A CA 1
ATOM 1510 C C . THR A 1 203 ? 8.766 11.185 34.718 1.00 88.62 203 THR A C 1
ATOM 1512 O O . THR A 1 203 ? 9.861 11.392 34.192 1.00 88.62 203 THR A O 1
ATOM 1515 N N . ILE A 1 204 ? 7.675 11.879 34.373 1.00 87.38 204 ILE A N 1
ATOM 1516 C CA . ILE A 1 204 ? 7.618 12.880 33.302 1.00 87.38 204 ILE A CA 1
ATOM 1517 C C . ILE A 1 204 ? 8.428 14.132 33.696 1.00 87.38 204 ILE A C 1
ATOM 1519 O O . ILE A 1 204 ? 8.130 14.765 34.715 1.00 87.38 204 ILE A O 1
ATOM 1523 N N . PRO A 1 205 ? 9.411 14.568 32.884 1.00 84.69 205 PRO A N 1
ATOM 1524 C CA . PRO A 1 205 ? 10.174 15.780 33.165 1.00 84.69 205 PRO A CA 1
ATOM 1525 C C . PRO A 1 205 ? 9.277 17.017 33.323 1.00 84.69 205 PRO A C 1
ATOM 1527 O O . PRO A 1 205 ? 8.474 17.336 32.450 1.00 84.69 205 PRO A O 1
ATOM 1530 N N . GLY A 1 206 ? 9.438 17.740 34.434 1.00 80.94 206 GLY A N 1
ATOM 1531 C CA . GLY A 1 206 ? 8.663 18.949 34.742 1.00 80.94 206 GLY A CA 1
ATOM 1532 C C . GLY A 1 206 ? 7.360 18.702 35.509 1.00 80.94 206 GLY A C 1
ATOM 1533 O O . GLY A 1 206 ? 6.781 19.662 36.023 1.00 80.94 206 GLY A O 1
ATOM 1534 N N . TYR A 1 207 ? 6.931 17.446 35.665 1.00 84.12 207 TYR A N 1
ATOM 1535 C CA . TYR A 1 207 ? 5.854 17.098 36.587 1.00 84.12 207 TYR A CA 1
ATOM 1536 C C . TYR A 1 207 ? 6.423 16.936 37.992 1.00 84.12 207 TYR A C 1
ATOM 1538 O O . TYR A 1 207 ? 7.351 16.171 38.234 1.00 84.12 207 TYR A O 1
ATOM 1546 N N . SER A 1 208 ? 5.865 17.690 38.932 1.00 83.62 208 SER A N 1
ATOM 1547 C CA . SER A 1 208 ? 6.210 17.586 40.343 1.00 83.62 208 SER A CA 1
ATOM 1548 C C . SER A 1 208 ? 4.951 17.659 41.184 1.00 83.62 208 SER A C 1
ATOM 1550 O O . SER A 1 208 ? 4.073 18.508 40.976 1.00 83.62 208 SER A O 1
ATOM 1552 N N . MET A 1 209 ? 4.905 16.776 42.175 1.00 85.94 209 MET A N 1
ATOM 1553 C CA . MET A 1 209 ? 3.837 16.727 43.160 1.00 85.94 209 MET A CA 1
ATOM 1554 C C . MET A 1 209 ? 3.971 17.817 44.224 1.00 85.94 209 MET A C 1
ATOM 1556 O O . MET A 1 209 ? 3.024 18.055 44.965 1.00 85.94 209 MET A O 1
ATOM 1560 N N . ASP A 1 210 ? 5.070 18.565 44.243 1.00 84.06 210 ASP A N 1
ATOM 1561 C CA . ASP A 1 210 ? 5.228 19.760 45.079 1.00 84.06 210 ASP A CA 1
ATOM 1562 C C . ASP A 1 210 ? 4.751 21.035 44.363 1.00 84.06 210 ASP A C 1
ATOM 1564 O O . ASP A 1 210 ? 4.553 22.080 44.982 1.00 84.06 210 ASP A O 1
ATOM 1568 N N . GLY A 1 211 ? 4.543 20.952 43.045 1.00 83.94 211 GLY A N 1
ATOM 1569 C CA . GLY A 1 211 ? 4.144 22.066 42.195 1.00 83.94 211 GLY A CA 1
ATOM 1570 C C . GLY A 1 211 ? 2.638 22.175 41.945 1.00 83.94 211 GLY A C 1
ATOM 1571 O O . GLY A 1 211 ? 1.788 21.631 42.653 1.00 83.94 211 GLY A O 1
ATOM 1572 N N . TRP A 1 212 ? 2.307 22.898 40.874 1.00 83.06 212 TRP A N 1
ATOM 1573 C CA . TRP A 1 212 ? 0.930 23.156 40.448 1.00 83.06 212 TRP A CA 1
ATOM 1574 C C . TRP A 1 212 ? 0.139 21.873 40.154 1.00 83.06 212 TRP A C 1
ATOM 1576 O O . TRP A 1 212 ? -0.990 21.725 40.624 1.00 83.06 212 TRP A O 1
ATOM 1586 N N . TYR A 1 213 ? 0.758 20.918 39.453 1.00 84.94 213 TYR A N 1
ATOM 1587 C CA . TYR A 1 213 ? 0.150 19.623 39.138 1.00 84.94 213 TYR A CA 1
ATOM 1588 C C . TYR A 1 213 ? -0.163 18.808 40.393 1.00 84.94 213 TYR A C 1
ATOM 1590 O O . TYR A 1 213 ? -1.260 18.271 40.511 1.00 84.94 213 TYR A O 1
ATOM 1598 N N . GLY A 1 214 ? 0.731 18.801 41.386 1.00 87.25 214 GLY A N 1
ATOM 1599 C CA . GLY A 1 214 ? 0.475 18.134 42.661 1.00 87.25 214 GLY A CA 1
ATOM 1600 C C . GLY A 1 214 ? -0.725 18.689 43.422 1.00 87.25 214 GLY A C 1
ATOM 1601 O O . GLY A 1 214 ? -1.506 17.922 43.985 1.00 87.25 214 GLY A O 1
ATOM 1602 N N . ARG A 1 215 ? -0.927 20.016 43.401 1.00 87.44 215 ARG A N 1
ATOM 1603 C CA . ARG A 1 215 ? -2.132 20.635 43.982 1.00 87.44 215 ARG A CA 1
ATOM 1604 C C . ARG A 1 215 ? -3.397 20.171 43.255 1.00 87.44 215 ARG A C 1
ATOM 1606 O O . ARG A 1 215 ? -4.378 19.845 43.918 1.00 87.44 215 ARG A O 1
ATOM 1613 N N . ILE A 1 216 ? -3.363 20.109 41.923 1.00 89.44 216 ILE A N 1
ATOM 1614 C CA . ILE A 1 216 ? -4.489 19.642 41.103 1.00 89.44 216 ILE A CA 1
ATOM 1615 C C . ILE A 1 216 ? -4.801 18.170 41.386 1.00 89.44 216 ILE A C 1
ATOM 1617 O O . ILE A 1 216 ? -5.946 17.844 41.689 1.00 89.44 216 ILE A O 1
ATOM 1621 N N . PHE A 1 217 ? -3.800 17.290 41.345 1.00 90.62 217 PHE A N 1
ATOM 1622 C CA . PHE A 1 217 ? -3.996 15.852 41.523 1.00 90.62 217 PHE A CA 1
ATOM 1623 C C . PHE A 1 217 ? -4.457 15.481 42.933 1.00 90.62 217 PHE A C 1
ATOM 1625 O O . PHE A 1 217 ? -5.376 14.678 43.064 1.00 90.62 217 PHE A O 1
ATOM 1632 N N . ARG A 1 218 ? -3.938 16.133 43.982 1.00 90.75 218 ARG A N 1
ATOM 1633 C CA . ARG A 1 218 ? -4.453 15.936 45.349 1.00 90.75 218 ARG A CA 1
ATOM 1634 C C . ARG A 1 218 ? -5.879 16.461 45.536 1.00 90.75 218 ARG A C 1
ATOM 1636 O O . ARG A 1 218 ? -6.653 15.874 46.282 1.00 90.75 218 ARG A O 1
ATOM 1643 N N . GLY A 1 219 ? -6.228 17.567 44.877 1.00 87.31 219 GLY A N 1
ATOM 1644 C CA . GLY A 1 219 ? -7.518 18.240 45.056 1.00 87.31 219 GLY A CA 1
ATOM 1645 C C . GLY A 1 219 ? -8.632 17.801 44.101 1.00 87.31 219 GLY A C 1
ATOM 1646 O O . GLY A 1 219 ? -9.756 18.278 44.236 1.00 87.31 219 GLY A O 1
ATOM 1647 N N . CYS A 1 220 ? -8.352 16.933 43.123 1.00 89.00 220 CYS A N 1
ATOM 1648 C CA . CYS A 1 220 ? -9.320 16.585 42.076 1.00 89.00 220 CYS A CA 1
ATOM 1649 C C . CYS A 1 220 ? -10.462 15.675 42.555 1.00 89.00 220 CYS A C 1
ATOM 1651 O O . CYS A 1 220 ? -11.549 15.703 41.981 1.00 89.00 220 CYS A O 1
ATOM 1653 N N . GLY A 1 221 ? -10.222 14.874 43.599 1.00 89.94 221 GLY A N 1
ATOM 1654 C CA . GLY A 1 221 ? -11.196 13.926 44.146 1.00 89.94 221 GLY A CA 1
ATOM 1655 C C . GLY A 1 221 ? -11.525 12.733 43.236 1.00 89.94 221 GLY A C 1
ATOM 1656 O O . GLY A 1 221 ? -12.492 12.025 43.512 1.00 89.94 221 GLY A O 1
ATOM 1657 N N . PHE A 1 222 ? -10.769 12.504 42.155 1.00 91.31 222 PHE A N 1
ATOM 1658 C CA . PHE A 1 222 ? -11.001 11.386 41.227 1.00 91.31 222 PHE A CA 1
ATOM 1659 C C . PHE A 1 222 ? -10.299 10.085 41.640 1.00 91.31 222 PHE A C 1
ATOM 1661 O O . PHE A 1 222 ? -10.752 9.004 41.271 1.00 91.31 222 PHE A O 1
ATOM 1668 N N . PHE A 1 223 ? -9.226 10.185 42.419 1.00 93.19 223 PHE A N 1
ATOM 1669 C CA . PHE A 1 223 ? -8.431 9.065 42.919 1.00 93.19 223 PHE A CA 1
ATOM 1670 C C . PHE A 1 223 ? -7.747 9.453 44.232 1.00 93.19 223 PHE A C 1
ATOM 1672 O O . PHE A 1 223 ? -7.679 10.631 44.589 1.00 93.19 223 PHE A O 1
ATOM 1679 N N . ASP A 1 224 ? -7.249 8.447 44.945 1.00 93.06 224 ASP A N 1
ATOM 1680 C CA . ASP A 1 224 ? -6.477 8.621 46.172 1.00 93.06 224 ASP A CA 1
ATOM 1681 C C . ASP A 1 224 ? -4.982 8.830 45.837 1.00 93.06 224 ASP A C 1
ATOM 1683 O O . ASP A 1 224 ? -4.352 7.917 45.290 1.00 93.06 224 ASP A O 1
ATOM 1687 N N . PRO A 1 225 ? -4.393 10.009 46.124 1.00 91.88 225 PRO A N 1
ATOM 1688 C CA . PRO A 1 225 ? -3.000 10.308 45.797 1.00 91.88 225 PRO A CA 1
ATOM 1689 C C . PRO A 1 225 ? -1.977 9.568 46.674 1.00 91.88 225 PRO A C 1
ATOM 1691 O O . PRO A 1 225 ? -0.803 9.553 46.304 1.00 91.88 225 PRO A O 1
ATOM 1694 N N . ASP A 1 226 ? -2.399 8.965 47.793 1.00 94.00 226 ASP A N 1
ATOM 1695 C CA . ASP A 1 226 ? -1.551 8.159 48.688 1.00 94.00 226 ASP A CA 1
ATOM 1696 C C . ASP A 1 226 ? -1.576 6.665 48.330 1.00 94.00 226 ASP A C 1
ATOM 1698 O O . ASP A 1 226 ? -0.768 5.866 48.804 1.00 94.00 226 ASP A O 1
ATOM 1702 N N . LYS A 1 227 ? -2.495 6.269 47.451 1.00 94.94 227 LYS A N 1
ATOM 1703 C CA . LYS A 1 227 ? -2.584 4.908 46.938 1.00 94.94 227 LYS A CA 1
ATOM 1704 C C . LYS A 1 227 ? -1.551 4.707 45.814 1.00 94.94 227 LYS A C 1
ATOM 1706 O O . LYS A 1 227 ? -1.479 5.544 44.912 1.00 94.94 227 LYS A O 1
ATOM 1711 N N . PRO A 1 228 ? -0.778 3.603 45.810 1.00 96.00 228 PRO A N 1
ATOM 1712 C CA . PRO A 1 228 ? 0.108 3.276 44.694 1.00 96.00 228 PRO A CA 1
ATOM 1713 C C . PRO A 1 228 ? -0.650 3.167 43.370 1.00 96.00 228 PRO A C 1
ATOM 1715 O O . PRO A 1 228 ? -1.737 2.576 43.333 1.00 96.00 228 PRO A O 1
ATOM 1718 N N . ILE A 1 229 ? -0.081 3.688 42.278 1.00 93.25 229 ILE A N 1
ATOM 1719 C CA . ILE A 1 229 ? -0.773 3.735 40.976 1.00 93.25 229 ILE A CA 1
ATOM 1720 C C . ILE A 1 229 ? -1.125 2.324 40.475 1.00 93.25 229 ILE A C 1
ATOM 1722 O O . ILE A 1 229 ? -2.202 2.113 39.924 1.00 93.25 229 ILE A O 1
ATOM 1726 N N . GLY A 1 230 ? -0.293 1.315 40.742 1.00 92.50 230 GLY A N 1
ATOM 1727 C CA . GLY A 1 230 ? -0.557 -0.085 40.390 1.00 92.50 230 GLY A CA 1
ATOM 1728 C C . GLY A 1 230 ? -1.782 -0.6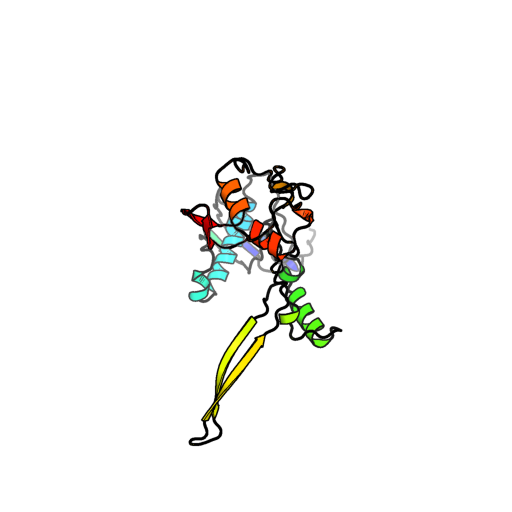89 41.091 1.00 92.50 230 GLY A C 1
ATOM 1729 O O . GLY A 1 230 ? -2.327 -1.692 40.632 1.00 92.50 230 GLY A O 1
ATOM 1730 N N . ALA A 1 231 ? -2.262 -0.068 42.173 1.00 95.06 231 ALA A N 1
ATOM 1731 C CA . ALA A 1 231 ? -3.496 -0.456 42.852 1.00 95.06 231 ALA A CA 1
ATOM 1732 C C . ALA A 1 231 ? -4.734 0.296 42.327 1.00 95.06 231 ALA A C 1
ATOM 1734 O O . ALA A 1 231 ? -5.854 0.024 42.783 1.00 95.06 231 ALA A O 1
ATOM 1735 N N . TYR A 1 232 ? -4.572 1.262 41.416 1.00 95.38 232 TYR A N 1
ATOM 1736 C CA . TYR A 1 232 ? -5.684 2.039 40.875 1.00 95.38 232 TYR A CA 1
ATOM 1737 C C . TYR A 1 232 ? -6.655 1.135 40.115 1.00 95.38 232 TYR A C 1
ATOM 1739 O O . TYR A 1 232 ? -6.287 0.221 39.376 1.00 95.38 232 TYR A O 1
ATOM 1747 N N . THR A 1 233 ? -7.946 1.397 40.282 1.00 96.12 233 THR A N 1
ATOM 1748 C CA . THR A 1 233 ? -8.972 0.790 39.439 1.00 96.12 233 THR A CA 1
ATOM 1749 C C . THR A 1 233 ? -8.824 1.297 38.006 1.00 96.12 233 THR A C 1
ATOM 1751 O O . THR A 1 233 ? -8.285 2.373 37.761 1.00 96.12 233 THR A O 1
ATOM 1754 N N . LYS A 1 234 ? -9.394 0.573 37.033 1.00 92.50 234 LYS A N 1
ATOM 1755 C CA . LYS A 1 234 ? -9.413 1.025 35.629 1.00 92.50 234 LYS A CA 1
ATOM 1756 C C . LYS A 1 234 ? -9.984 2.436 35.462 1.00 92.50 234 LYS A C 1
ATOM 1758 O O . LYS A 1 234 ? -9.567 3.148 34.559 1.00 92.50 234 LYS A O 1
ATOM 1763 N N . LYS A 1 235 ? -10.937 2.822 36.318 1.00 94.12 235 LYS A N 1
ATOM 1764 C CA . LYS A 1 235 ? -11.527 4.160 36.313 1.00 94.12 235 LYS A CA 1
ATOM 1765 C C . LYS A 1 235 ? -10.561 5.198 36.880 1.00 94.12 235 LYS A C 1
ATOM 1767 O O . LYS A 1 235 ? -10.354 6.202 36.224 1.00 94.12 235 LYS A O 1
ATOM 1772 N N . GLU A 1 236 ? -9.954 4.936 38.037 1.00 94.25 236 GLU A N 1
ATOM 1773 C CA . GLU A 1 236 ? -8.957 5.833 38.649 1.00 94.25 236 GLU A CA 1
ATOM 1774 C C . GLU A 1 236 ? -7.757 6.050 37.716 1.00 94.25 236 GLU A C 1
ATOM 1776 O O . GLU A 1 236 ? -7.319 7.179 37.525 1.00 94.25 236 GLU A O 1
ATOM 1781 N N . LEU A 1 237 ? -7.270 4.985 37.071 1.00 92.94 237 LEU A N 1
ATOM 1782 C CA . LEU A 1 237 ? -6.163 5.068 36.121 1.00 92.94 237 LEU A CA 1
ATOM 1783 C C . LEU A 1 237 ? -6.551 5.824 34.841 1.00 92.94 237 LEU A C 1
ATOM 1785 O O . LEU A 1 237 ? -5.774 6.629 34.343 1.00 92.94 237 LEU A O 1
ATOM 1789 N N . HIS A 1 238 ? -7.760 5.603 34.316 1.00 92.62 238 HIS A N 1
ATOM 1790 C CA . HIS A 1 238 ? -8.274 6.391 33.193 1.00 92.62 238 HIS A CA 1
ATOM 1791 C C . HIS A 1 238 ? -8.458 7.864 33.577 1.00 92.62 238 HIS A C 1
ATOM 1793 O O . HIS A 1 238 ? -8.112 8.743 32.795 1.00 92.62 238 HIS A O 1
ATOM 1799 N N . ASP A 1 239 ? -8.956 8.133 34.786 1.00 94.06 239 ASP A N 1
ATOM 1800 C CA . ASP A 1 239 ? -9.115 9.489 35.294 1.00 94.06 239 ASP A CA 1
ATOM 1801 C C . ASP A 1 239 ? -7.749 10.185 35.459 1.00 94.06 239 ASP A C 1
ATOM 1803 O O . ASP A 1 239 ? -7.656 11.371 35.175 1.00 94.06 239 ASP A O 1
ATOM 1807 N N . LEU A 1 240 ? -6.689 9.457 35.831 1.00 93.50 240 LEU A N 1
ATOM 1808 C CA . LEU A 1 240 ? -5.318 9.979 35.890 1.00 93.50 240 LEU A CA 1
ATOM 1809 C C . LEU A 1 240 ? -4.701 10.230 34.502 1.00 93.50 240 LEU A C 1
ATOM 1811 O O . LEU A 1 240 ? -4.015 11.229 34.326 1.00 93.50 240 LEU A O 1
ATOM 1815 N N . LEU A 1 241 ? -4.903 9.330 33.533 1.00 91.38 241 LEU A N 1
ATOM 1816 C CA . LEU A 1 241 ? -4.156 9.331 32.263 1.00 91.38 241 LEU A CA 1
ATOM 1817 C C . LEU A 1 241 ? -4.897 9.945 31.070 1.00 91.38 241 LEU A C 1
ATOM 1819 O O . LEU A 1 241 ? -4.269 10.318 30.094 1.00 91.38 241 LEU A O 1
ATOM 1823 N N . GLN A 1 242 ? -6.228 9.937 31.062 1.00 90.75 242 GLN A N 1
ATOM 1824 C CA . GLN A 1 242 ? -7.007 10.178 29.834 1.00 90.75 242 GLN A CA 1
ATOM 1825 C C . GLN A 1 242 ? -8.281 10.989 30.070 1.00 90.75 242 GLN A C 1
ATOM 1827 O O . GLN A 1 242 ? -9.132 11.084 29.182 1.00 90.75 242 GLN A O 1
ATOM 1832 N N . LYS A 1 243 ? -8.459 11.558 31.264 1.00 92.38 243 LYS A N 1
ATOM 1833 C CA . LYS A 1 243 ? -9.659 12.333 31.561 1.00 92.38 243 LYS A CA 1
ATOM 1834 C C . LYS A 1 243 ? -9.691 13.611 30.741 1.00 92.38 243 LYS A C 1
ATOM 1836 O O . LYS A 1 243 ? -8.753 14.405 30.775 1.00 92.38 243 LYS A O 1
ATOM 1841 N N . GLU A 1 244 ? -10.822 13.834 30.085 1.00 91.62 244 GLU A N 1
ATOM 1842 C CA . GLU A 1 244 ? -11.072 15.074 29.362 1.00 91.62 244 GLU A CA 1
ATOM 1843 C C . GLU A 1 244 ? -11.050 16.300 30.299 1.00 91.62 244 GLU A C 1
ATOM 1845 O O . GLU A 1 244 ? -11.430 16.187 31.477 1.00 91.62 244 GLU A O 1
ATOM 1850 N N . PRO A 1 245 ? -10.683 17.487 29.775 1.00 93.00 245 PRO A N 1
ATOM 1851 C CA . PRO A 1 245 ? -10.654 18.741 30.518 1.00 93.00 245 PRO A CA 1
ATOM 1852 C C . PRO A 1 245 ? -11.932 18.993 31.330 1.00 93.00 245 PRO A C 1
ATOM 1854 O O . PRO A 1 245 ? -12.991 19.337 30.802 1.00 93.00 245 PRO A O 1
ATOM 1857 N N . THR A 1 246 ? -11.832 18.846 32.648 1.00 92.06 246 THR A N 1
ATOM 1858 C CA . THR A 1 246 ? -12.960 18.925 33.579 1.00 92.06 246 THR A CA 1
ATOM 1859 C C . THR A 1 246 ? -12.749 20.079 34.551 1.00 92.06 246 THR A C 1
ATOM 1861 O O . THR A 1 246 ? -11.715 20.169 35.209 1.00 92.06 246 THR A O 1
ATOM 1864 N N . LYS A 1 247 ? -13.736 20.972 34.691 1.00 91.56 247 LYS A N 1
ATOM 1865 C CA . LYS A 1 247 ? -13.654 22.068 35.668 1.00 91.56 247 LYS A CA 1
ATOM 1866 C C . LYS A 1 247 ? -13.761 21.530 37.092 1.00 91.56 247 LYS A C 1
ATOM 1868 O O . LYS A 1 247 ? -14.737 20.864 37.430 1.00 91.56 247 LYS A O 1
ATOM 1873 N N . ILE A 1 248 ? -12.799 21.889 37.928 1.00 91.50 248 ILE A N 1
ATOM 1874 C CA . ILE A 1 248 ? -12.746 21.552 39.349 1.00 91.50 248 ILE A CA 1
ATOM 1875 C C . ILE A 1 248 ? -12.504 22.813 40.183 1.00 91.50 248 ILE A C 1
ATOM 1877 O O . ILE A 1 248 ? -12.061 23.844 39.672 1.00 91.50 248 ILE A O 1
ATOM 1881 N N . LYS A 1 249 ? -12.808 22.750 41.479 1.00 88.31 249 LYS A N 1
ATOM 1882 C CA . LYS A 1 249 ? -12.570 23.855 42.410 1.00 88.31 249 LYS A CA 1
ATOM 1883 C C . LYS A 1 249 ? -11.704 23.364 43.559 1.00 88.31 249 LYS A C 1
ATOM 1885 O O . LYS A 1 249 ? -12.147 22.520 44.329 1.00 88.31 249 LYS A O 1
ATOM 1890 N N . ILE A 1 250 ? -10.496 23.910 43.670 1.00 86.19 250 ILE A N 1
ATOM 1891 C CA . ILE A 1 250 ? -9.523 23.562 44.713 1.00 86.19 250 ILE A CA 1
ATOM 1892 C C . ILE A 1 250 ? -9.158 24.846 45.452 1.00 86.19 250 ILE A C 1
ATOM 1894 O O . ILE A 1 250 ? -8.850 25.851 44.813 1.00 86.19 250 ILE A O 1
ATOM 1898 N N . ASP A 1 251 ? -9.243 24.837 46.784 1.00 82.00 251 ASP A N 1
ATOM 1899 C CA . ASP A 1 251 ? -8.884 25.971 47.654 1.00 82.00 251 ASP A CA 1
ATOM 1900 C C . ASP A 1 251 ? -9.526 27.312 47.244 1.00 82.00 251 ASP A C 1
ATOM 1902 O O . ASP A 1 251 ? -8.934 28.384 47.349 1.00 82.00 251 ASP A O 1
ATOM 1906 N N . GLY A 1 252 ? -10.760 27.262 46.732 1.00 80.94 252 GLY A N 1
ATOM 1907 C CA . GLY A 1 252 ? -11.494 28.450 46.287 1.00 80.94 252 GLY A CA 1
ATOM 1908 C C . GLY A 1 252 ? -11.177 28.926 44.864 1.00 80.94 252 GLY A C 1
ATOM 1909 O O . GLY A 1 252 ? -11.875 29.814 44.375 1.00 80.94 252 GLY A O 1
ATOM 1910 N N . ILE A 1 253 ? -10.212 28.311 44.173 1.00 86.75 253 ILE A N 1
ATOM 1911 C CA . ILE A 1 253 ? -9.796 28.648 42.806 1.00 86.75 253 ILE A CA 1
ATOM 1912 C C . ILE A 1 253 ? -10.466 27.690 41.812 1.00 86.75 253 ILE A C 1
ATOM 1914 O O . ILE A 1 253 ? -10.460 26.473 42.000 1.00 86.75 253 ILE A O 1
ATOM 1918 N N . ASN A 1 254 ? -11.049 28.238 40.742 1.00 88.38 254 ASN A N 1
ATOM 1919 C CA . ASN A 1 254 ? -11.577 27.440 39.634 1.00 88.38 254 ASN A CA 1
ATOM 1920 C C . ASN A 1 254 ? -10.427 27.026 38.715 1.00 88.38 254 ASN A C 1
ATOM 1922 O O . ASN A 1 254 ? -9.746 27.888 38.160 1.00 88.38 254 ASN A O 1
ATOM 1926 N N . LEU A 1 255 ? -10.244 25.722 38.543 1.00 89.06 255 LEU A N 1
ATOM 1927 C CA . LEU A 1 255 ? -9.186 25.115 37.745 1.00 89.06 255 LEU A CA 1
ATOM 1928 C C . LEU A 1 255 ? -9.778 24.134 36.737 1.00 89.06 255 LEU A C 1
ATOM 1930 O O . LEU A 1 255 ? -10.920 23.695 36.871 1.00 89.06 255 LEU A O 1
ATOM 1934 N N . THR A 1 256 ? -8.987 23.778 35.734 1.00 89.06 256 THR A N 1
ATOM 1935 C CA . THR A 1 256 ? -9.310 22.689 34.814 1.00 89.06 256 THR A CA 1
ATOM 1936 C C . THR A 1 256 ? -8.362 21.538 35.107 1.00 89.06 256 THR A C 1
ATOM 1938 O O . THR A 1 256 ? -7.148 21.723 35.107 1.00 89.06 256 THR A O 1
ATOM 1941 N N . TYR A 1 257 ? -8.932 20.378 35.403 1.00 91.81 257 TYR A N 1
ATOM 1942 C CA . TYR A 1 257 ? -8.228 19.111 35.485 1.00 91.81 257 TYR A CA 1
ATOM 1943 C C . TYR A 1 257 ? -8.138 18.497 34.095 1.00 91.81 257 TYR A C 1
ATOM 1945 O O . TYR A 1 257 ? -9.151 18.439 33.402 1.00 91.81 257 TYR A O 1
ATOM 1953 N N . GLU A 1 258 ? -6.976 17.973 33.743 1.00 90.81 258 GLU A N 1
ATOM 1954 C CA . GLU A 1 258 ? -6.758 17.146 32.561 1.00 90.81 258 GLU A CA 1
ATOM 1955 C C . GLU A 1 258 ? -5.890 15.956 32.982 1.00 90.81 258 GLU A C 1
ATOM 1957 O O . GLU A 1 258 ? -5.081 16.087 33.910 1.00 90.81 258 GLU A O 1
ATOM 1962 N N . GLY A 1 259 ? -6.113 14.796 32.360 1.00 88.69 259 GLY A N 1
ATOM 1963 C CA . GLY A 1 259 ? -5.225 13.646 32.528 1.00 88.69 259 GLY A CA 1
ATOM 1964 C C . GLY A 1 259 ? -3.790 13.954 32.074 1.00 88.69 259 GLY A C 1
ATOM 1965 O O . GLY A 1 259 ? -3.541 14.979 31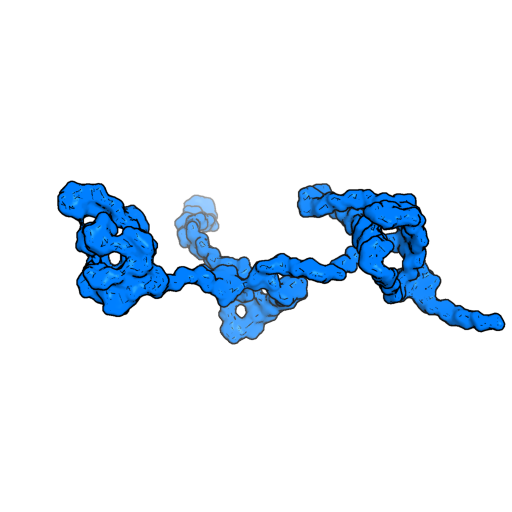.441 1.00 88.69 259 GLY A O 1
ATOM 1966 N N . LEU A 1 260 ? -2.853 13.080 32.447 1.00 86.00 260 LEU A N 1
ATOM 1967 C CA . LEU A 1 260 ? -1.426 13.190 32.111 1.00 86.00 260 LEU A CA 1
ATOM 1968 C C . LEU A 1 260 ? -1.129 13.197 30.608 1.00 86.00 260 LEU A C 1
ATOM 1970 O O . LEU A 1 260 ? -1.756 12.407 29.870 1.00 86.00 260 LEU A O 1
#

Secondary structure (DSSP, 8-state):
-------GGGGSPEEEEEEE-STT--SEEEEEETTS-------TTSSHHIIIIIIIIHHHHHHHHTTS-HHHHTTS--PPPPS-SEEES---------PPP---TT--HHHHTSHHHHHHHHHHHH-SS---SGGGG-TT---EEEEEEEEE--STT--EEEEEEEEE-----TTTTTSSS-----GGGTB-TTSBGGGT-B-STT--TTSHHHHHHHHS-SS-TTSBGGG--HHHHHHHHS---EEEEETTEEEEE---

Sequence (260 aa):
MTSFNQHPADSHDLIRVQGARENNLKDVSVAIPKRRLTVFTGVSGSGKSSLVFGTIAAESQRLINETYSAFVQGFMPTLARPEVDLLDGLTTAIIVDQERMGANARSTVGTATDANAMLRIIFSRLGQPHIGSPNAYSFNIPSVKASGAITIDRGVGKAKAEKATFSHLGGMCPRCEGMGAVTDFDLSALYDDRLSLNEAALTIPGYSMDGWYGRIFRGCGFFDPDKPIGAYTKKELHDLLQKEPTKIKIDGINLTYEGL